Protein AF-A0A3N7CGS4-F1 (afdb_monomer_lite)

Foldseek 3Di:
DPPVVVVVVVVVVVVPPPPPVPPPLPKDKFWWKWKDFPDPQCADPVGHGDDDDADFIKTQGDPDDDVVQVPDFQAEEEGEAIATEDGDDPSVVQQVVFDKFAFAWPLPQHGDRIITMFTKTWTKGKDFAPDDDSHPAQKIWTQGPSNYIYIYGYDRMHIYTPDIGTPDPPDPPPPPDPDDDDDDDDDDDDDDDD

pLDDT: mean 71.42, std 18.54, range [34.06, 95.19]

Structure (mmCIF, N/CA/C/O backbone):
data_AF-A0A3N7CGS4-F1
#
_entry.id   AF-A0A3N7CGS4-F1
#
loop_
_atom_site.group_PDB
_atom_site.id
_atom_site.type_symbol
_atom_site.label_atom_id
_atom_site.label_alt_id
_atom_site.label_comp_id
_atom_site.label_asym_id
_atom_site.label_entity_id
_atom_site.label_seq_id
_atom_site.pdbx_PDB_ins_code
_atom_site.Cartn_x
_atom_site.Cartn_y
_atom_site.Cartn_z
_atom_site.occupancy
_atom_site.B_iso_or_equiv
_atom_site.auth_seq_id
_atom_site.auth_comp_id
_atom_site.auth_asym_id
_atom_site.auth_atom_id
_atom_site.pdbx_PDB_model_num
ATOM 1 N N . MET A 1 1 ? 36.870 -26.963 -46.261 1.00 51.16 1 MET A N 1
ATOM 2 C CA . MET A 1 1 ? 35.398 -27.004 -46.075 1.00 51.16 1 MET A CA 1
ATOM 3 C C . MET A 1 1 ? 34.918 -26.831 -44.622 1.00 51.16 1 MET A C 1
ATOM 5 O O . MET A 1 1 ? 33.740 -27.017 -44.373 1.00 51.16 1 MET A O 1
ATOM 9 N N . LYS A 1 2 ? 35.764 -26.436 -43.651 1.00 48.16 2 LYS A N 1
ATOM 10 C CA . LYS A 1 2 ? 35.332 -26.238 -42.246 1.00 48.16 2 LYS A CA 1
ATOM 11 C C . LYS A 1 2 ? 34.998 -24.783 -41.874 1.00 48.16 2 LYS A C 1
ATOM 13 O O . LYS A 1 2 ? 34.357 -24.562 -40.861 1.00 48.16 2 LYS A O 1
ATOM 18 N N . LYS A 1 3 ? 35.407 -23.799 -42.689 1.00 48.53 3 LYS A N 1
ATOM 19 C CA . LYS A 1 3 ? 35.216 -22.362 -42.403 1.00 48.53 3 LYS A CA 1
ATOM 20 C C . LYS A 1 3 ? 33.851 -21.815 -42.848 1.00 48.53 3 LYS A C 1
ATOM 22 O O . LYS A 1 3 ? 33.358 -20.865 -42.258 1.00 48.53 3 LYS A O 1
ATOM 27 N N . THR A 1 4 ? 33.218 -22.429 -43.848 1.00 52.28 4 THR A N 1
ATOM 28 C CA . THR A 1 4 ? 31.922 -21.984 -44.390 1.00 52.28 4 THR A CA 1
ATOM 29 C C . THR A 1 4 ? 30.731 -22.374 -43.509 1.00 52.28 4 THR A C 1
ATOM 31 O O . THR A 1 4 ? 29.736 -21.661 -43.483 1.00 52.28 4 THR A O 1
ATOM 34 N N . ILE A 1 5 ? 30.844 -23.459 -42.733 1.00 55.44 5 ILE A N 1
ATOM 35 C CA . ILE A 1 5 ? 29.774 -23.943 -41.839 1.00 55.44 5 ILE A CA 1
ATOM 36 C C . ILE A 1 5 ? 29.613 -23.022 -40.617 1.00 55.44 5 ILE A C 1
ATOM 38 O O . ILE A 1 5 ? 28.502 -22.800 -40.139 1.00 55.44 5 ILE A O 1
ATOM 42 N N . THR A 1 6 ? 30.704 -22.417 -40.141 1.00 53.84 6 THR A N 1
ATOM 43 C CA . THR A 1 6 ? 30.690 -21.545 -38.957 1.00 53.84 6 THR A CA 1
ATOM 44 C C . THR A 1 6 ? 29.958 -20.224 -39.210 1.00 53.84 6 THR A C 1
ATOM 46 O O . THR A 1 6 ? 29.274 -19.728 -38.322 1.00 53.84 6 THR A O 1
ATOM 49 N N . ILE A 1 7 ? 30.042 -19.681 -40.429 1.00 55.81 7 ILE A N 1
ATOM 50 C CA . ILE A 1 7 ? 29.413 -18.397 -40.782 1.00 55.81 7 ILE A CA 1
ATOM 51 C C . ILE A 1 7 ? 27.889 -18.545 -40.910 1.00 55.81 7 ILE A C 1
ATOM 53 O O . ILE A 1 7 ? 27.149 -17.669 -40.475 1.00 55.81 7 ILE A O 1
ATOM 57 N N . ILE A 1 8 ? 27.407 -19.682 -41.423 1.00 55.12 8 ILE A N 1
ATOM 58 C CA . ILE A 1 8 ? 25.966 -19.948 -41.553 1.00 55.12 8 ILE A CA 1
ATOM 59 C C . ILE A 1 8 ? 25.331 -20.194 -40.174 1.00 55.12 8 ILE A C 1
ATOM 61 O O . ILE A 1 8 ? 24.247 -19.687 -39.907 1.00 55.12 8 ILE A O 1
ATOM 65 N N . SER A 1 9 ? 26.028 -20.874 -39.255 1.00 55.69 9 SER A N 1
ATOM 66 C CA . SER A 1 9 ? 25.556 -21.061 -37.871 1.00 55.69 9 SER A CA 1
ATOM 67 C C . SER A 1 9 ? 25.406 -19.732 -37.109 1.00 55.69 9 SER A C 1
ATOM 69 O O . SER A 1 9 ? 24.436 -19.541 -36.373 1.00 55.69 9 SER A O 1
ATOM 71 N N . LEU A 1 10 ? 26.315 -18.776 -37.341 1.00 52.12 10 LEU A N 1
ATOM 72 C CA . LEU A 1 10 ? 26.271 -17.451 -36.711 1.00 52.12 10 LEU A CA 1
ATOM 73 C C . LEU A 1 10 ? 25.173 -16.542 -37.297 1.00 52.12 10 LEU A C 1
ATOM 75 O O . LEU A 1 10 ? 24.584 -15.744 -36.574 1.00 52.12 10 LEU A O 1
ATOM 79 N N . LEU A 1 11 ? 24.875 -16.671 -38.596 1.00 51.94 11 LEU A N 1
ATOM 80 C CA . LEU A 1 11 ? 23.803 -15.908 -39.246 1.00 51.94 11 LEU A CA 1
ATOM 81 C C . LEU A 1 11 ? 22.405 -16.444 -38.923 1.00 51.94 11 LEU A C 1
ATOM 83 O O . LEU A 1 11 ? 21.467 -15.663 -38.820 1.00 51.94 11 LEU A O 1
ATOM 87 N N . VAL A 1 12 ? 22.241 -17.756 -38.732 1.00 54.56 12 VAL A N 1
ATOM 88 C CA . VAL A 1 12 ? 20.939 -18.313 -38.330 1.00 54.56 12 VAL A CA 1
ATOM 89 C C . VAL A 1 12 ? 20.632 -17.966 -36.870 1.00 54.56 12 VAL A C 1
ATOM 91 O O . VAL A 1 12 ? 19.480 -17.718 -36.539 1.00 54.56 12 VAL A O 1
ATOM 94 N N . SER A 1 13 ? 21.639 -17.848 -36.001 1.00 51.44 13 SER A N 1
ATOM 95 C CA . SER A 1 13 ? 21.422 -17.456 -34.600 1.00 51.44 13 SER A CA 1
ATOM 96 C C . SER A 1 13 ? 21.095 -15.967 -34.415 1.00 51.44 13 SER A C 1
ATOM 98 O O . SER A 1 13 ? 20.386 -15.633 -33.473 1.00 51.44 13 SER A O 1
ATOM 100 N N . SER A 1 14 ? 21.498 -15.066 -35.318 1.00 50.09 14 SER A N 1
ATOM 101 C CA . SER A 1 14 ? 21.161 -13.635 -35.205 1.00 50.09 14 SER A CA 1
ATOM 102 C C . SER A 1 14 ? 19.760 -13.268 -35.710 1.00 50.09 14 SER A C 1
ATOM 104 O O . SER A 1 14 ? 19.212 -12.258 -35.273 1.00 50.09 14 SER A O 1
ATOM 106 N N . VAL A 1 15 ? 19.135 -14.091 -36.562 1.00 51.53 15 VAL A N 1
ATOM 107 C CA . VAL A 1 15 ? 17.762 -13.846 -37.054 1.00 51.53 15 VAL A CA 1
ATOM 108 C C . VAL A 1 15 ? 16.695 -14.207 -36.003 1.00 51.53 15 VAL A C 1
ATOM 110 O O . VAL A 1 15 ? 15.592 -13.670 -36.044 1.00 51.53 15 VAL A O 1
ATOM 113 N N . PHE A 1 16 ? 17.022 -15.039 -35.006 1.00 47.97 16 PHE A N 1
ATOM 114 C CA . PHE A 1 16 ? 16.079 -15.475 -33.961 1.00 47.97 16 PHE A CA 1
ATOM 115 C C . PHE A 1 16 ? 16.209 -14.750 -32.604 1.00 47.97 16 PHE A C 1
ATOM 117 O O . PHE A 1 16 ? 15.450 -15.065 -31.692 1.00 47.97 16 PHE A O 1
ATOM 124 N N . ILE A 1 17 ? 17.120 -13.779 -32.435 1.00 49.69 17 ILE A N 1
ATOM 125 C CA . ILE A 1 17 ? 17.411 -13.163 -31.113 1.00 49.69 17 ILE A CA 1
ATOM 126 C C . ILE A 1 17 ? 16.959 -11.692 -31.021 1.00 49.69 17 ILE A C 1
ATOM 128 O O . ILE A 1 17 ? 17.379 -10.931 -30.157 1.00 49.69 17 ILE A O 1
ATOM 132 N N . SER A 1 18 ? 16.053 -11.235 -31.879 1.00 47.72 18 SER A N 1
ATOM 133 C CA . SER A 1 18 ? 15.511 -9.874 -31.747 1.00 47.72 18 SER A CA 1
ATOM 134 C C . SER A 1 18 ? 13.998 -9.837 -31.833 1.00 47.72 18 SER A C 1
ATOM 136 O O . SER A 1 18 ? 13.416 -9.025 -32.543 1.00 47.72 18 SER A O 1
ATOM 138 N N . THR A 1 19 ? 13.341 -10.648 -31.003 1.00 50.56 19 THR A N 1
ATOM 139 C CA . THR A 1 19 ? 12.096 -10.180 -30.394 1.00 50.56 19 THR A CA 1
ATOM 140 C C . THR A 1 19 ? 12.489 -9.137 -29.355 1.00 50.56 19 THR A C 1
ATOM 142 O O . THR A 1 19 ? 12.660 -9.450 -28.177 1.00 50.56 19 THR A O 1
ATOM 145 N N . ALA A 1 20 ? 12.695 -7.895 -29.801 1.00 44.62 20 ALA A N 1
ATOM 146 C CA . ALA A 1 20 ? 12.560 -6.758 -28.908 1.00 44.62 20 ALA A CA 1
ATOM 147 C C . ALA A 1 20 ? 11.204 -6.949 -28.229 1.00 44.62 20 AL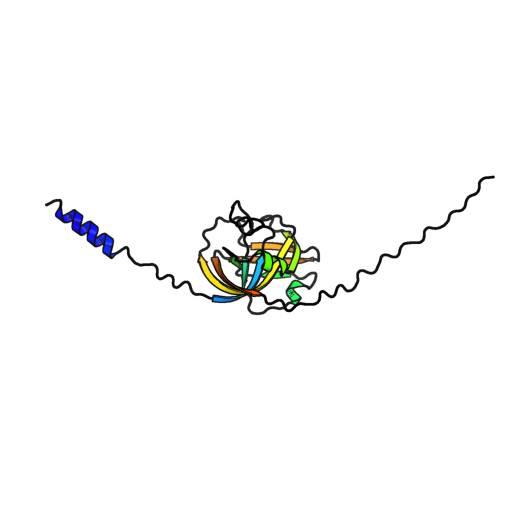A A C 1
ATOM 149 O O . ALA A 1 20 ? 10.172 -6.946 -28.901 1.00 44.62 20 ALA A O 1
ATOM 150 N N . GLN A 1 21 ? 11.230 -7.264 -26.936 1.00 41.69 21 GLN A N 1
ATOM 151 C CA . GLN A 1 21 ? 10.036 -7.410 -26.131 1.00 41.69 21 GLN A CA 1
ATOM 152 C C . GLN A 1 21 ? 9.324 -6.070 -26.257 1.00 41.69 21 GLN A C 1
ATOM 154 O O . GLN A 1 21 ? 9.798 -5.055 -25.750 1.00 41.69 21 GLN A O 1
ATOM 159 N N . SER A 1 22 ? 8.270 -6.030 -27.073 1.00 40.12 22 SER A N 1
ATOM 160 C CA . SER A 1 22 ? 7.441 -4.851 -27.212 1.00 40.12 22 SER A CA 1
ATOM 161 C C . SER A 1 22 ? 6.797 -4.673 -25.852 1.00 40.12 22 SER A C 1
ATOM 163 O O . SER A 1 22 ? 5.803 -5.328 -25.542 1.00 40.12 22 SER A O 1
ATOM 165 N N . ASP A 1 23 ? 7.436 -3.861 -25.016 1.00 41.41 23 ASP A N 1
ATOM 166 C CA . ASP A 1 23 ? 6.977 -3.472 -23.695 1.00 41.41 23 ASP A CA 1
ATOM 167 C C . ASP A 1 23 ? 5.732 -2.596 -23.869 1.00 41.41 23 ASP A C 1
ATOM 169 O O . ASP A 1 23 ? 5.710 -1.394 -23.605 1.00 41.41 23 ASP A O 1
ATOM 173 N N . THR A 1 24 ? 4.634 -3.209 -24.306 1.00 46.66 24 THR A N 1
ATOM 174 C CA . THR A 1 24 ? 3.286 -2.707 -24.081 1.00 46.66 24 THR A CA 1
ATOM 175 C C . THR A 1 24 ? 2.971 -2.920 -22.610 1.00 46.66 24 THR A C 1
ATOM 177 O O . THR A 1 24 ? 2.104 -3.712 -22.244 1.00 46.66 24 THR A O 1
ATOM 180 N N . ILE A 1 25 ? 3.714 -2.242 -21.734 1.00 65.56 25 ILE A N 1
ATOM 181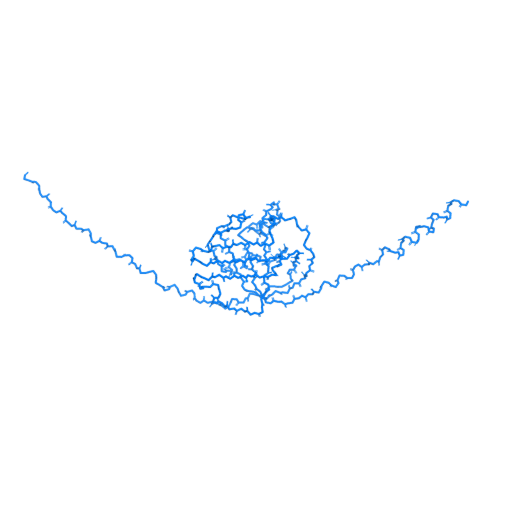 C CA . ILE A 1 25 ? 3.374 -2.210 -20.323 1.00 65.56 25 ILE A CA 1
ATOM 182 C C . ILE A 1 25 ? 2.135 -1.328 -20.222 1.00 65.56 25 ILE A C 1
ATOM 184 O O . ILE A 1 25 ? 2.227 -0.097 -20.239 1.00 65.56 25 ILE A O 1
ATOM 188 N N . VAL A 1 26 ? 0.972 -1.981 -20.212 1.00 72.50 26 VAL A N 1
ATOM 189 C CA . VAL A 1 26 ? -0.340 -1.341 -20.145 1.00 72.50 26 VAL A CA 1
ATOM 190 C C . VAL A 1 26 ? -0.369 -0.429 -18.927 1.00 72.50 26 VAL A C 1
ATOM 192 O O . VAL A 1 26 ? -0.198 -0.881 -17.792 1.00 72.50 26 VAL A O 1
ATOM 195 N N . VAL A 1 27 ? -0.580 0.862 -19.179 1.00 82.81 27 VAL A N 1
ATOM 196 C CA . VAL A 1 27 ? -0.810 1.840 -18.121 1.00 82.81 27 VAL A CA 1
ATOM 197 C C . VAL A 1 27 ? -2.260 1.709 -17.681 1.00 82.81 27 VAL A C 1
ATOM 199 O O . VAL A 1 27 ? -3.173 1.875 -18.486 1.00 82.81 27 VAL A O 1
ATOM 202 N N . LYS A 1 28 ? -2.468 1.391 -16.408 1.00 88.44 28 LYS A N 1
ATOM 203 C CA . LYS A 1 28 ? -3.785 1.354 -15.774 1.00 88.44 28 LYS A CA 1
ATOM 204 C C . LYS A 1 28 ? -3.949 2.592 -14.917 1.00 88.44 28 LYS A C 1
ATOM 206 O O . LYS A 1 28 ? -3.001 2.988 -14.251 1.00 88.44 28 LYS A O 1
ATOM 211 N N . GLU A 1 29 ? -5.141 3.167 -14.900 1.00 93.69 29 GLU A N 1
ATOM 212 C CA . GLU A 1 29 ? -5.534 4.171 -13.916 1.00 93.69 29 GLU A CA 1
ATOM 213 C C . GLU A 1 29 ? -6.598 3.560 -13.013 1.00 93.69 29 GLU A C 1
ATOM 215 O O . GLU A 1 29 ? -7.611 3.055 -13.497 1.00 93.69 29 GLU A O 1
ATOM 220 N N . GLN A 1 30 ? -6.349 3.537 -11.705 1.00 93.50 30 GLN A N 1
ATOM 221 C CA . GLN A 1 30 ? -7.255 2.884 -10.773 1.00 93.50 30 GLN A CA 1
ATOM 222 C C . GLN A 1 30 ? -7.322 3.593 -9.427 1.00 93.50 30 GLN A C 1
ATOM 224 O O . GLN A 1 30 ? -6.334 4.114 -8.911 1.00 93.50 30 GLN A O 1
ATOM 229 N N . LYS A 1 31 ? -8.524 3.572 -8.856 1.00 92.81 31 LYS A N 1
ATOM 230 C CA . LYS A 1 31 ? -8.806 3.963 -7.480 1.00 92.81 31 LYS A CA 1
ATOM 231 C C . LYS A 1 31 ? -8.328 2.879 -6.515 1.00 92.81 31 LYS A C 1
ATOM 233 O O . LYS A 1 31 ? -8.500 1.688 -6.768 1.00 92.81 31 LYS A O 1
ATOM 238 N N . GLY A 1 32 ? -7.728 3.285 -5.408 1.00 92.69 32 GLY A N 1
ATOM 239 C CA . GLY A 1 32 ? -7.345 2.359 -4.353 1.00 92.69 32 GLY A CA 1
ATOM 240 C C . GLY A 1 32 ? -6.760 3.034 -3.124 1.00 92.69 32 GLY A C 1
ATOM 241 O O . GLY A 1 32 ? -6.630 4.258 -3.053 1.00 92.69 32 GLY A O 1
ATOM 242 N N . PHE A 1 33 ? -6.364 2.213 -2.163 1.00 91.94 33 PHE A N 1
ATOM 243 C CA . PHE A 1 33 ? -5.604 2.658 -1.007 1.00 91.94 33 PHE A CA 1
ATOM 244 C C . PHE A 1 33 ? -4.122 2.419 -1.244 1.00 91.94 33 PHE A C 1
ATOM 246 O O . PHE A 1 33 ? -3.692 1.308 -1.548 1.00 91.94 33 PHE A O 1
ATOM 253 N N . LEU A 1 34 ? -3.339 3.478 -1.095 1.00 93.06 34 LEU A N 1
ATOM 254 C CA . LEU A 1 34 ? -1.899 3.397 -1.003 1.00 93.06 34 LEU A CA 1
ATOM 255 C C . LEU A 1 34 ? -1.536 3.183 0.462 1.00 93.06 34 LEU A C 1
ATOM 257 O O . LEU A 1 34 ? -1.691 4.073 1.298 1.00 93.06 34 LEU A O 1
ATOM 261 N N . PHE A 1 35 ? -1.081 1.979 0.755 1.00 90.81 35 PHE A N 1
ATOM 262 C CA . PHE A 1 35 ? -0.477 1.630 2.018 1.00 90.81 35 PHE A CA 1
ATOM 263 C C . PHE A 1 35 ? 1.005 2.008 1.966 1.00 90.81 35 PHE A C 1
ATOM 265 O O . PHE A 1 35 ? 1.760 1.503 1.132 1.00 90.81 35 PHE A O 1
ATOM 272 N N . LEU A 1 36 ? 1.413 2.908 2.853 1.00 88.81 36 LEU A N 1
ATOM 273 C CA . LEU A 1 36 ? 2.787 3.356 3.006 1.00 88.81 36 LEU A CA 1
ATOM 274 C C . LEU A 1 36 ? 3.354 2.770 4.302 1.00 88.81 36 LEU A C 1
ATOM 276 O O . LEU A 1 36 ? 2.848 3.034 5.397 1.00 88.81 36 LEU A O 1
ATOM 280 N N . SER A 1 37 ? 4.425 1.988 4.196 1.00 81.62 37 SER A N 1
ATOM 281 C CA . SER A 1 37 ? 5.095 1.434 5.372 1.00 81.62 37 SER A CA 1
ATOM 282 C C . SER A 1 37 ? 5.715 2.547 6.232 1.00 81.62 37 SER A C 1
ATOM 284 O O . SER A 1 37 ? 6.039 3.643 5.752 1.00 81.62 37 SER A O 1
ATOM 286 N N . THR A 1 38 ? 5.904 2.306 7.532 1.00 77.88 38 THR A N 1
ATOM 287 C CA . THR A 1 38 ? 6.558 3.311 8.391 1.00 77.88 38 THR A CA 1
ATOM 288 C C . THR A 1 38 ? 7.969 3.607 7.893 1.00 77.88 38 THR A C 1
ATOM 290 O O . THR A 1 38 ? 8.331 4.777 7.717 1.00 77.88 38 THR A O 1
ATOM 293 N N . TYR A 1 39 ? 8.705 2.559 7.547 1.00 71.38 39 TYR A N 1
ATOM 294 C CA . TYR A 1 39 ? 10.013 2.637 6.921 1.00 71.38 39 TYR A CA 1
ATOM 295 C C . TYR A 1 39 ? 9.980 1.798 5.650 1.00 71.38 39 TYR A C 1
ATOM 297 O O . TYR A 1 39 ? 9.733 0.597 5.707 1.00 71.38 39 TYR A O 1
ATOM 305 N N . ASN A 1 40 ? 10.238 2.425 4.507 1.00 65.56 40 ASN A N 1
ATOM 306 C CA . ASN A 1 40 ? 10.478 1.690 3.278 1.00 65.56 40 ASN A CA 1
ATOM 307 C C . ASN A 1 40 ? 11.986 1.681 3.081 1.00 65.56 40 ASN A C 1
ATOM 309 O O . ASN A 1 40 ? 12.483 2.589 2.445 1.00 65.56 40 ASN A O 1
ATOM 313 N N . TYR A 1 41 ? 12.698 0.698 3.638 1.00 58.22 41 TYR A N 1
ATOM 314 C CA . TYR A 1 41 ? 14.165 0.612 3.584 1.00 58.22 41 TYR A CA 1
ATOM 315 C C . TYR A 1 41 ? 14.721 0.353 2.176 1.00 58.22 41 TYR A C 1
ATOM 317 O O . TYR A 1 41 ? 15.905 0.107 2.031 1.00 58.22 41 TYR A O 1
ATOM 325 N N . LEU A 1 42 ? 13.904 0.386 1.122 1.00 59.00 42 LEU A N 1
ATOM 326 C CA . LEU A 1 42 ? 14.416 0.656 -0.220 1.00 59.00 42 LEU A CA 1
ATOM 327 C C . LEU A 1 42 ? 14.918 2.105 -0.338 1.00 59.00 42 LEU A C 1
ATOM 329 O O . LEU A 1 42 ? 15.860 2.376 -1.071 1.00 59.00 42 LEU A O 1
ATOM 333 N N . TYR A 1 43 ? 14.312 3.008 0.426 1.00 55.66 43 TYR A N 1
ATOM 334 C CA . TYR A 1 43 ? 14.533 4.444 0.463 1.00 55.66 43 TYR A CA 1
ATOM 335 C C . TYR A 1 43 ? 14.919 4.879 1.886 1.00 55.66 43 TYR A C 1
ATOM 337 O O . TYR A 1 43 ? 14.331 4.451 2.879 1.00 55.66 43 TYR A O 1
ATOM 345 N N . ASP A 1 44 ? 15.892 5.762 2.030 1.00 54.84 44 ASP A N 1
ATOM 346 C CA . ASP A 1 44 ? 16.189 6.384 3.311 1.00 54.84 44 ASP A CA 1
ATOM 347 C C . ASP A 1 44 ? 15.063 7.365 3.713 1.00 54.84 44 ASP A C 1
ATOM 349 O O . ASP A 1 44 ? 14.080 7.594 2.997 1.00 54.84 44 ASP A O 1
ATOM 353 N N . TYR A 1 45 ? 15.195 7.985 4.886 1.00 53.00 45 TYR A N 1
ATOM 354 C CA . TYR A 1 45 ? 14.242 8.987 5.381 1.00 53.00 45 TYR A CA 1
ATOM 355 C C . TYR A 1 45 ? 14.144 10.249 4.496 1.00 53.00 45 TYR A C 1
ATOM 357 O O . TYR A 1 45 ? 13.231 11.055 4.695 1.00 53.00 45 TYR A O 1
ATOM 365 N N . ARG A 1 46 ? 15.062 10.427 3.536 1.00 57.31 46 ARG A N 1
ATOM 366 C CA . ARG A 1 46 ? 15.113 11.514 2.549 1.00 57.31 46 ARG A CA 1
ATOM 367 C C . ARG A 1 46 ? 14.620 11.085 1.160 1.00 57.31 46 ARG A C 1
ATOM 369 O O . ARG A 1 46 ? 14.355 11.957 0.338 1.00 57.31 46 ARG A O 1
ATOM 376 N N . GLY A 1 47 ? 14.416 9.789 0.913 1.00 56.84 47 GLY A N 1
ATOM 377 C CA . GLY A 1 47 ? 14.010 9.242 -0.383 1.00 56.84 47 GLY A CA 1
ATOM 378 C C . GLY A 1 47 ? 15.163 8.780 -1.286 1.00 56.84 47 GLY A C 1
ATOM 379 O O . GLY A 1 47 ? 14.921 8.539 -2.466 1.00 56.84 47 GLY A O 1
ATOM 380 N N . GLU A 1 48 ? 16.386 8.658 -0.766 1.00 58.88 48 GLU A N 1
ATOM 381 C CA . GLU A 1 48 ? 17.586 8.185 -1.479 1.00 58.88 48 GLU A CA 1
ATOM 382 C C . GLU A 1 48 ? 17.827 6.685 -1.200 1.00 58.88 48 GLU A C 1
ATOM 384 O O . GLU A 1 48 ? 17.420 6.176 -0.164 1.00 58.88 48 GLU A O 1
ATOM 389 N N . GLU A 1 49 ? 18.415 5.911 -2.116 1.00 49.09 49 GLU A N 1
ATOM 390 C CA . GLU A 1 49 ? 18.397 4.437 -2.011 1.00 49.09 49 GLU A CA 1
ATOM 391 C C . GLU A 1 49 ? 19.456 3.877 -1.032 1.00 49.09 49 GLU A C 1
ATOM 393 O O . GLU A 1 49 ? 20.650 4.113 -1.213 1.00 49.09 49 GLU A O 1
ATOM 398 N N . MET A 1 50 ? 19.055 3.046 -0.056 1.00 49.66 50 MET A N 1
ATOM 399 C CA . MET A 1 50 ? 19.932 1.984 0.475 1.00 49.66 50 MET A CA 1
ATOM 400 C C . MET A 1 50 ? 19.146 0.856 1.159 1.00 49.66 50 MET A C 1
ATOM 402 O O . MET A 1 50 ? 18.516 1.067 2.192 1.00 49.66 50 MET A O 1
ATOM 406 N N . ARG A 1 51 ? 19.236 -0.355 0.585 1.00 51.81 51 ARG A N 1
ATOM 407 C CA . ARG A 1 51 ? 18.488 -1.560 0.984 1.00 51.81 51 ARG A CA 1
ATOM 408 C C . ARG A 1 51 ? 19.131 -2.339 2.127 1.00 51.81 51 ARG A C 1
ATOM 410 O O . ARG A 1 51 ? 20.236 -2.846 1.969 1.00 51.81 51 ARG A O 1
ATOM 417 N N . LEU A 1 52 ? 18.332 -2.645 3.149 1.00 47.00 52 LEU A N 1
ATOM 418 C CA . LEU A 1 52 ? 18.185 -4.027 3.626 1.00 47.00 52 LEU A CA 1
ATOM 419 C C . LEU A 1 52 ? 16.801 -4.223 4.274 1.00 47.00 52 LEU A C 1
ATOM 421 O O . LEU A 1 52 ? 16.520 -3.707 5.347 1.00 47.00 52 LEU A O 1
ATOM 425 N N . LEU A 1 53 ? 15.953 -4.953 3.535 1.00 53.94 53 LEU A N 1
ATOM 426 C CA . LEU A 1 53 ? 14.728 -5.668 3.937 1.00 53.94 53 LEU A CA 1
ATOM 427 C C . LEU A 1 53 ? 13.730 -4.900 4.821 1.00 53.94 53 LEU A C 1
ATOM 429 O O . LEU A 1 53 ? 13.418 -5.293 5.939 1.00 53.94 53 LEU A O 1
ATOM 433 N N . GLY A 1 54 ? 13.175 -3.826 4.264 1.00 51.94 54 GLY A N 1
ATOM 434 C CA . GLY A 1 54 ? 11.975 -3.176 4.785 1.00 51.94 54 GLY A CA 1
ATOM 435 C C . GLY A 1 54 ? 10.689 -3.733 4.194 1.00 51.94 54 GLY A C 1
ATOM 436 O O . GLY A 1 54 ? 10.691 -4.251 3.079 1.00 51.94 54 GLY A O 1
ATOM 437 N N . PHE A 1 55 ? 9.575 -3.545 4.900 1.00 69.50 55 PHE A N 1
ATOM 438 C CA . PHE A 1 55 ? 8.253 -3.780 4.338 1.00 69.50 55 PHE A CA 1
ATOM 439 C C . PHE A 1 55 ? 7.948 -2.800 3.213 1.00 69.50 55 PHE A C 1
ATOM 441 O O . PHE A 1 55 ? 8.159 -1.585 3.328 1.00 69.50 55 PHE A O 1
ATOM 448 N N . HIS A 1 56 ? 7.452 -3.354 2.117 1.00 80.75 56 HIS A N 1
ATOM 449 C CA . HIS A 1 56 ? 7.152 -2.601 0.917 1.00 80.75 56 HIS A CA 1
ATOM 450 C C . HIS A 1 56 ? 5.919 -1.713 1.094 1.00 80.75 56 HIS A C 1
ATOM 452 O O . HIS A 1 56 ? 5.042 -1.974 1.916 1.00 80.75 56 HIS A O 1
ATOM 458 N N . ASP A 1 57 ? 5.848 -0.668 0.276 1.00 88.88 57 ASP A N 1
ATOM 459 C CA . ASP A 1 57 ? 4.591 0.033 0.054 1.00 88.88 57 ASP A CA 1
ATOM 460 C C . ASP A 1 57 ? 3.688 -0.859 -0.816 1.00 88.88 57 ASP A C 1
ATOM 462 O O . ASP A 1 57 ? 4.170 -1.599 -1.678 1.00 88.88 57 ASP A O 1
ATOM 466 N N . PHE A 1 58 ? 2.377 -0.791 -0.605 1.00 92.19 58 PHE A N 1
ATOM 467 C CA . PHE A 1 58 ? 1.398 -1.589 -1.345 1.00 92.19 58 PHE A CA 1
ATOM 468 C C . PHE A 1 58 ? 0.258 -0.716 -1.853 1.00 92.19 58 PHE A C 1
ATOM 470 O O . PHE A 1 58 ? -0.168 0.233 -1.200 1.00 92.19 58 PHE A O 1
ATOM 477 N N . PHE A 1 59 ? -0.267 -1.053 -3.023 1.00 94.69 59 PHE A N 1
ATOM 478 C CA . PHE A 1 59 ? -1.474 -0.455 -3.568 1.00 94.69 59 PHE A CA 1
ATOM 479 C C . PHE A 1 59 ? -2.595 -1.489 -3.589 1.00 94.69 59 PHE A C 1
ATOM 481 O O . PHE A 1 59 ? -2.467 -2.530 -4.231 1.00 94.69 59 PHE A O 1
ATOM 488 N N . PHE A 1 60 ? -3.697 -1.186 -2.911 1.00 94.12 60 PHE A N 1
ATOM 489 C CA . PHE A 1 60 ? -4.881 -2.035 -2.841 1.00 94.12 60 PHE A CA 1
ATOM 490 C C . PHE A 1 60 ? -5.999 -1.431 -3.693 1.00 94.12 60 PHE A C 1
ATOM 492 O O . PHE A 1 60 ? -6.617 -0.445 -3.273 1.00 94.12 60 PHE A O 1
ATOM 499 N N . PRO A 1 61 ? -6.257 -1.973 -4.895 1.00 93.69 61 PRO A N 1
ATOM 500 C CA . PRO A 1 61 ? -7.307 -1.467 -5.764 1.00 93.69 61 PRO A CA 1
ATOM 501 C C . PRO A 1 61 ? -8.695 -1.680 -5.151 1.00 93.69 61 PRO A C 1
ATOM 503 O O . PR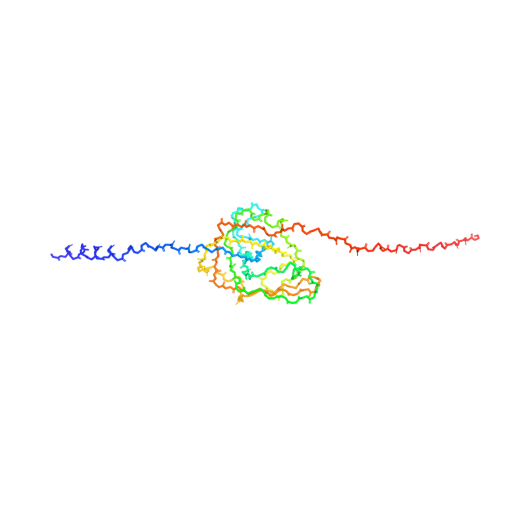O A 1 61 ? -9.016 -2.781 -4.706 1.00 93.69 61 PRO A O 1
ATOM 506 N N . VAL A 1 62 ? -9.547 -0.655 -5.205 1.00 90.25 62 VAL A N 1
ATOM 507 C CA . VAL A 1 62 ? -10.961 -0.744 -4.799 1.00 90.25 62 VAL A CA 1
ATOM 508 C C . VAL A 1 62 ? -11.868 -0.116 -5.857 1.00 90.25 62 VAL A C 1
ATOM 510 O O . VAL A 1 62 ? -11.443 0.771 -6.600 1.00 90.25 62 VAL A O 1
ATOM 513 N N . SER A 1 63 ? -13.111 -0.594 -5.968 1.00 83.31 63 SER A N 1
ATOM 514 C CA . SER A 1 63 ? -14.106 0.007 -6.869 1.00 83.31 63 SER A CA 1
ATOM 515 C C . SER A 1 63 ? -14.613 1.337 -6.320 1.00 83.31 63 SER A C 1
ATOM 517 O O . SER A 1 63 ? -14.658 2.331 -7.046 1.00 83.31 63 SER A O 1
ATOM 519 N N . ASP A 1 64 ? -14.902 1.356 -5.020 1.00 75.44 64 ASP A N 1
ATOM 520 C CA . ASP A 1 64 ? -15.506 2.476 -4.316 1.00 75.44 64 ASP A CA 1
ATOM 521 C C . ASP A 1 64 ? -14.719 2.805 -3.053 1.00 75.44 64 ASP A C 1
ATOM 523 O O . ASP A 1 64 ? -14.155 1.929 -2.395 1.00 75.44 64 ASP A O 1
ATOM 527 N N . PHE A 1 65 ? -14.679 4.096 -2.736 1.00 71.12 65 PHE A N 1
ATOM 528 C CA . PHE A 1 65 ? -14.150 4.590 -1.477 1.00 71.12 65 PHE A CA 1
ATOM 529 C C . PHE A 1 65 ? -15.307 4.895 -0.551 1.00 71.12 65 PHE A C 1
ATOM 531 O O . PHE A 1 65 ? -16.088 5.804 -0.829 1.00 71.12 65 PHE A O 1
ATOM 538 N N . ASP A 1 66 ? -15.350 4.211 0.578 1.00 69.25 66 ASP A N 1
ATOM 539 C CA . ASP A 1 66 ? -16.071 4.712 1.730 1.00 69.25 66 ASP A CA 1
ATOM 540 C C . ASP A 1 66 ? -15.043 5.256 2.724 1.00 69.25 66 ASP A C 1
ATOM 542 O O . ASP A 1 66 ? -14.191 4.530 3.242 1.00 69.25 66 ASP A O 1
ATOM 546 N N . SER A 1 67 ? -15.082 6.569 2.956 1.00 59.75 67 SER A N 1
ATOM 547 C CA . SER A 1 67 ? -14.203 7.220 3.927 1.00 59.75 67 SER A CA 1
ATOM 548 C C . SER A 1 67 ? -14.425 6.704 5.349 1.00 59.75 67 SER A C 1
ATOM 550 O O . SER A 1 67 ? -13.515 6.813 6.168 1.00 59.75 67 SER A O 1
ATOM 552 N N . ASN A 1 68 ? -15.597 6.129 5.635 1.00 66.19 68 ASN A N 1
ATOM 553 C CA . ASN A 1 68 ? -15.949 5.649 6.964 1.00 66.19 68 ASN A CA 1
ATOM 554 C C . ASN A 1 68 ? -15.281 4.312 7.301 1.00 66.19 68 ASN A C 1
ATOM 556 O O . ASN A 1 68 ? -15.001 4.066 8.475 1.00 66.19 68 ASN A O 1
ATOM 560 N N . TRP A 1 69 ? -14.916 3.502 6.291 1.00 66.75 69 TRP A N 1
ATOM 561 C CA . TRP A 1 69 ? -14.164 2.246 6.483 1.00 66.75 69 TRP A CA 1
ATOM 562 C C . TRP A 1 69 ? -12.898 2.461 7.312 1.00 66.75 69 TRP A C 1
ATOM 564 O O . TRP A 1 69 ? -12.448 1.600 8.054 1.00 66.75 69 TRP A O 1
ATOM 574 N N . LEU A 1 70 ? -12.322 3.648 7.189 1.00 62.69 70 LEU A N 1
ATOM 575 C CA . LEU A 1 70 ? -11.065 4.013 7.803 1.00 62.69 70 LEU A CA 1
ATOM 576 C C . LEU A 1 70 ? -11.214 4.649 9.195 1.00 62.69 70 LEU A C 1
ATOM 578 O O . LEU A 1 70 ? -10.204 4.864 9.862 1.00 62.69 70 LEU A O 1
ATOM 582 N N . THR A 1 71 ? -12.429 4.962 9.649 1.00 64.00 71 THR A N 1
ATOM 583 C CA . THR A 1 71 ? -12.652 5.737 10.884 1.00 64.00 71 THR A CA 1
ATOM 584 C C . THR A 1 71 ? -13.579 5.076 11.896 1.00 64.00 71 THR A C 1
ATOM 586 O O . THR A 1 71 ? -13.679 5.559 13.023 1.00 64.00 71 THR A O 1
ATOM 589 N N . GLU A 1 72 ? -14.278 4.007 11.524 1.00 67.31 72 GLU A N 1
ATOM 590 C CA . GLU A 1 72 ? -15.208 3.330 12.424 1.00 67.31 72 GLU A CA 1
ATOM 591 C C . GLU A 1 72 ? -14.477 2.344 13.364 1.00 67.31 72 GLU A C 1
ATOM 593 O O . GLU A 1 72 ? -13.762 1.449 12.902 1.00 67.31 72 GLU A O 1
ATOM 598 N N . PRO A 1 73 ? -14.627 2.490 14.695 1.00 66.44 73 PRO A N 1
ATOM 599 C CA . PRO A 1 73 ? -14.008 1.586 15.660 1.00 66.44 73 PRO A CA 1
ATOM 600 C C . PRO A 1 73 ? -14.636 0.184 15.594 1.00 66.44 73 PRO A C 1
ATOM 602 O O . PRO A 1 73 ? -15.831 0.043 15.341 1.00 66.44 73 PRO A O 1
ATOM 605 N N . ASN A 1 74 ? -13.843 -0.851 15.892 1.00 70.75 74 ASN A N 1
ATOM 606 C CA . ASN A 1 74 ? -14.253 -2.270 15.914 1.00 70.75 74 ASN A CA 1
ATOM 607 C C . ASN A 1 74 ? -14.715 -2.876 14.573 1.00 70.75 74 ASN A C 1
ATOM 609 O O . ASN A 1 74 ? -15.417 -3.889 14.569 1.00 70.75 74 ASN A O 1
ATOM 613 N N . ILE A 1 75 ? -14.318 -2.306 13.435 1.00 75.88 75 ILE A N 1
ATOM 614 C CA . ILE A 1 75 ? -14.551 -2.934 12.131 1.00 75.88 75 ILE A CA 1
ATOM 615 C C . ILE A 1 75 ? -13.447 -3.946 11.796 1.00 75.88 75 ILE A C 1
ATOM 617 O O . ILE A 1 75 ? -12.267 -3.695 12.040 1.00 75.88 75 ILE A O 1
ATOM 621 N N . ALA A 1 76 ? -13.834 -5.059 11.166 1.00 82.19 76 ALA A N 1
ATOM 622 C CA . ALA A 1 76 ? -12.928 -5.935 10.430 1.00 82.19 76 ALA A CA 1
ATOM 623 C C . ALA A 1 76 ? -13.027 -5.651 8.918 1.00 82.19 76 ALA A C 1
ATOM 625 O O . ALA A 1 76 ? -14.073 -5.894 8.315 1.00 82.19 76 ALA A O 1
ATOM 626 N N . ILE A 1 77 ? -11.958 -5.138 8.301 1.00 84.69 77 ILE A N 1
ATOM 627 C CA . ILE A 1 77 ? -11.889 -4.888 6.848 1.00 84.69 77 ILE A CA 1
ATOM 628 C C . ILE A 1 77 ? -10.831 -5.778 6.216 1.00 84.69 77 ILE A C 1
ATOM 630 O O . ILE A 1 77 ? -9.747 -5.956 6.760 1.00 84.69 77 ILE A O 1
ATOM 634 N N . SER A 1 78 ? -11.139 -6.290 5.026 1.00 88.44 78 SER A N 1
ATOM 635 C CA . SER A 1 78 ? -10.211 -7.055 4.200 1.00 88.44 78 SER A CA 1
ATOM 636 C C . SER A 1 78 ? -9.973 -6.339 2.871 1.00 88.44 78 SER A C 1
ATOM 638 O O . SER A 1 78 ? -10.897 -6.153 2.077 1.00 88.44 78 SER A O 1
ATOM 640 N N . PHE A 1 79 ? -8.725 -5.951 2.621 1.00 88.81 79 PHE A N 1
ATOM 641 C CA . PHE A 1 79 ? -8.253 -5.444 1.340 1.00 88.81 79 PHE A CA 1
ATOM 642 C C . PHE A 1 79 ? -7.604 -6.585 0.564 1.00 88.81 79 PHE A C 1
ATOM 644 O O . PHE A 1 79 ? -6.719 -7.268 1.073 1.00 88.81 79 PHE A O 1
ATOM 651 N N . LYS A 1 80 ? -8.029 -6.791 -0.682 1.00 91.81 80 LYS A N 1
ATOM 652 C CA . LYS A 1 80 ? -7.554 -7.898 -1.520 1.00 91.81 80 LYS A CA 1
ATOM 653 C C . LYS A 1 80 ? -6.870 -7.389 -2.776 1.00 91.81 80 LYS A C 1
ATOM 655 O O . LYS A 1 80 ? -7.085 -6.256 -3.199 1.00 91.81 80 LYS A O 1
ATOM 660 N N . LYS A 1 81 ? -6.110 -8.279 -3.420 1.00 93.12 81 LYS A N 1
ATOM 661 C CA . LYS A 1 81 ? -5.409 -8.014 -4.688 1.00 93.12 81 LYS A CA 1
ATOM 662 C C . LYS A 1 81 ? -4.419 -6.848 -4.584 1.00 93.12 81 LYS A C 1
ATOM 664 O O . LYS A 1 81 ? -4.247 -6.097 -5.541 1.00 93.12 81 LYS A O 1
ATOM 669 N N . GLY A 1 82 ? -3.788 -6.699 -3.420 1.00 93.75 82 GLY A N 1
ATOM 670 C CA . GLY A 1 82 ? -2.707 -5.745 -3.226 1.00 93.75 82 GLY A CA 1
ATOM 671 C C . GLY A 1 82 ? -1.567 -5.987 -4.207 1.00 93.75 82 GLY A C 1
ATOM 672 O O . GLY A 1 82 ? -1.219 -7.131 -4.501 1.00 93.75 82 GLY A O 1
ATOM 673 N N . LEU A 1 83 ? -0.988 -4.903 -4.705 1.00 92.94 83 LEU A N 1
ATOM 674 C CA . LEU A 1 83 ? 0.162 -4.915 -5.597 1.00 92.94 83 LEU A CA 1
ATOM 675 C C . LEU A 1 83 ? 1.323 -4.206 -4.904 1.00 92.94 83 LEU A C 1
ATOM 677 O O . LEU A 1 83 ? 1.136 -3.112 -4.365 1.00 92.94 83 LEU A O 1
ATOM 681 N N . ARG A 1 84 ? 2.518 -4.800 -4.924 1.00 91.19 84 ARG A N 1
ATOM 682 C CA . ARG A 1 84 ? 3.712 -4.156 -4.363 1.00 91.19 84 ARG A CA 1
ATOM 683 C C . ARG A 1 84 ? 4.016 -2.882 -5.143 1.00 91.19 84 ARG A C 1
ATOM 685 O O . ARG A 1 84 ? 3.996 -2.890 -6.369 1.00 91.19 84 ARG A O 1
ATOM 692 N N . VAL A 1 85 ? 4.330 -1.789 -4.463 1.00 90.44 85 VAL A N 1
ATOM 693 C CA . VAL A 1 85 ? 4.762 -0.550 -5.113 1.00 90.44 85 VAL A CA 1
ATOM 694 C C . VAL A 1 85 ? 6.277 -0.487 -5.083 1.00 90.44 85 VAL A C 1
ATOM 696 O O . VAL A 1 85 ? 6.890 -0.524 -4.019 1.00 90.44 85 VAL A O 1
ATOM 699 N N . ASP A 1 86 ? 6.887 -0.412 -6.260 1.00 82.75 86 ASP A N 1
ATOM 700 C CA . ASP A 1 86 ? 8.341 -0.481 -6.374 1.00 82.75 86 ASP A CA 1
ATOM 701 C C . ASP A 1 86 ? 9.013 0.824 -5.987 1.00 82.75 86 ASP A C 1
ATOM 703 O O . ASP A 1 86 ? 9.904 0.819 -5.152 1.00 82.75 86 ASP A O 1
ATOM 707 N N . SER A 1 87 ? 8.546 1.940 -6.553 1.00 81.06 87 SER A N 1
ATOM 708 C CA . SER A 1 87 ? 9.074 3.269 -6.265 1.00 81.06 87 SER A CA 1
ATOM 709 C C . SER A 1 87 ? 7.993 4.330 -6.281 1.00 81.06 87 SER A C 1
ATOM 711 O O . SER A 1 87 ? 7.126 4.332 -7.152 1.00 81.06 87 SER A O 1
ATOM 713 N N . ILE A 1 88 ? 8.069 5.262 -5.334 1.00 85.31 88 ILE A N 1
ATOM 714 C CA . ILE A 1 88 ? 7.160 6.399 -5.240 1.00 85.31 88 ILE A CA 1
ATOM 715 C C . ILE A 1 88 ? 7.989 7.678 -5.193 1.00 85.31 88 ILE A C 1
ATOM 717 O O . ILE A 1 88 ? 8.611 7.999 -4.179 1.00 85.31 88 ILE A O 1
ATOM 721 N N . HIS A 1 89 ? 7.947 8.454 -6.274 1.00 80.69 89 HIS A N 1
ATOM 722 C CA . HIS A 1 89 ? 8.445 9.826 -6.245 1.00 80.69 89 HIS A CA 1
ATOM 723 C C . HIS A 1 89 ? 7.614 10.651 -5.249 1.00 80.69 89 HIS A C 1
ATOM 725 O O . HIS A 1 89 ? 6.390 10.536 -5.216 1.00 80.69 89 HIS A O 1
ATOM 731 N N . ASN A 1 90 ? 8.267 11.493 -4.442 1.00 79.12 90 ASN A N 1
ATOM 732 C CA . ASN A 1 90 ? 7.612 12.322 -3.417 1.00 79.12 90 ASN A CA 1
ATOM 733 C C . ASN A 1 90 ? 6.866 11.521 -2.329 1.00 79.12 90 ASN A C 1
ATOM 735 O O . ASN A 1 90 ? 5.812 11.938 -1.842 1.00 79.12 90 ASN A O 1
ATOM 739 N N . ARG A 1 91 ? 7.432 10.386 -1.899 1.00 85.56 91 ARG A N 1
ATOM 740 C CA . ARG A 1 91 ? 6.876 9.545 -0.827 1.00 85.56 91 ARG A CA 1
ATOM 741 C C . ARG A 1 91 ? 6.602 10.309 0.474 1.00 85.56 91 ARG A C 1
ATOM 743 O O . ARG A 1 91 ? 5.560 10.101 1.088 1.00 85.56 91 ARG A O 1
ATOM 750 N N . LEU A 1 92 ? 7.508 11.197 0.895 1.00 84.19 92 LEU A N 1
ATOM 751 C CA . LEU A 1 92 ? 7.376 11.939 2.156 1.00 84.19 92 LEU A CA 1
ATOM 752 C C . LEU A 1 92 ? 6.131 12.856 2.179 1.00 84.19 92 LEU A C 1
ATOM 754 O O . LEU A 1 92 ? 5.337 12.733 3.112 1.00 84.19 92 LEU A O 1
ATOM 758 N N . PRO A 1 93 ? 5.881 13.706 1.162 1.00 87.75 93 PRO A N 1
ATOM 759 C CA . PRO A 1 93 ? 4.614 14.429 1.041 1.00 87.75 93 PRO A CA 1
ATOM 760 C C . PRO A 1 93 ? 3.363 13.544 1.105 1.00 87.75 93 PRO A C 1
ATOM 762 O O . PRO A 1 93 ? 2.404 13.900 1.787 1.00 87.75 93 PRO A O 1
ATOM 765 N N . LEU A 1 94 ? 3.369 12.384 0.439 1.00 89.75 94 LEU A N 1
ATOM 766 C CA . LEU A 1 94 ? 2.237 11.449 0.468 1.00 89.75 94 LEU A CA 1
ATOM 767 C C . LEU A 1 94 ? 2.026 10.863 1.868 1.00 89.75 94 LEU A C 1
ATOM 769 O O . LEU A 1 94 ? 0.900 10.829 2.357 1.00 89.75 94 LEU A O 1
ATOM 773 N N . LYS A 1 95 ? 3.110 10.480 2.548 1.00 87.44 95 LYS A N 1
ATOM 774 C CA . LYS A 1 95 ? 3.079 9.987 3.930 1.00 87.44 95 LYS A CA 1
ATOM 775 C C . LYS A 1 95 ? 2.510 11.030 4.896 1.00 87.44 95 LYS A C 1
ATOM 777 O O . LYS A 1 95 ? 1.703 10.682 5.749 1.00 87.44 95 LYS A O 1
ATOM 782 N N . ASN A 1 96 ? 2.870 12.302 4.723 1.00 86.81 96 ASN A N 1
ATOM 783 C CA . ASN A 1 96 ? 2.349 13.407 5.537 1.00 86.81 96 ASN A CA 1
ATOM 784 C C . ASN A 1 96 ? 0.858 13.689 5.296 1.00 86.81 96 ASN A C 1
ATOM 786 O O . ASN A 1 96 ? 0.199 14.254 6.166 1.00 86.81 96 ASN A O 1
ATOM 790 N N . ALA A 1 97 ? 0.334 13.326 4.125 1.00 87.81 97 ALA A N 1
ATOM 791 C CA . ALA A 1 97 ? -1.088 13.429 3.820 1.00 87.81 97 ALA A CA 1
ATOM 792 C C . ALA A 1 97 ? -1.884 12.195 4.278 1.00 87.81 97 ALA A C 1
ATOM 794 O O . ALA A 1 97 ? -3.099 12.281 4.393 1.00 87.81 97 ALA A O 1
ATOM 795 N N . ALA A 1 98 ? -1.236 11.056 4.520 1.00 89.38 98 ALA A N 1
ATOM 796 C CA . ALA A 1 98 ? -1.899 9.798 4.842 1.00 89.38 98 ALA A CA 1
ATOM 797 C C . ALA A 1 98 ? -2.551 9.795 6.236 1.00 89.38 98 ALA A C 1
ATOM 799 O O . ALA A 1 98 ? -2.124 10.491 7.158 1.00 89.38 98 ALA A O 1
ATOM 800 N N . PHE A 1 99 ? -3.557 8.938 6.405 1.00 86.00 99 PHE A N 1
ATOM 801 C CA . PHE A 1 99 ? -4.104 8.606 7.715 1.00 86.00 99 PHE A CA 1
ATOM 802 C C . PHE A 1 99 ? -3.100 7.739 8.478 1.00 86.00 99 PHE A C 1
ATOM 804 O O . PHE A 1 99 ? -2.658 6.709 7.968 1.00 86.00 99 PHE A O 1
ATOM 811 N N . LEU A 1 100 ? -2.743 8.164 9.691 1.00 85.88 100 LEU A N 1
ATOM 812 C CA . LEU A 1 100 ? -1.860 7.423 10.588 1.00 85.88 100 LEU A CA 1
ATOM 813 C C . LEU A 1 100 ? -2.684 6.514 11.503 1.00 85.88 100 LEU A C 1
ATOM 815 O O . LEU A 1 100 ? -3.442 7.000 12.342 1.00 85.88 100 LEU A O 1
ATOM 819 N N . TYR A 1 101 ? -2.451 5.211 11.399 1.00 79.94 101 TYR A N 1
ATOM 820 C CA . TYR A 1 101 ? -3.000 4.195 12.289 1.00 79.94 101 TYR A CA 1
ATOM 821 C C . TYR A 1 101 ? -1.926 3.724 13.253 1.00 79.94 101 TYR A C 1
ATOM 823 O O . TYR A 1 101 ? -0.832 3.355 12.830 1.00 79.94 101 TYR A O 1
ATOM 831 N N . LYS A 1 102 ? -2.245 3.726 14.548 1.00 83.25 102 LYS A N 1
ATOM 832 C CA . LYS A 1 102 ? -1.408 3.116 15.585 1.00 83.25 102 LYS A CA 1
ATOM 833 C C . LYS A 1 102 ? -1.972 1.745 15.921 1.00 83.25 102 LYS A C 1
ATOM 835 O O . LYS A 1 102 ? -3.162 1.638 16.217 1.00 83.25 102 LYS A O 1
ATOM 840 N N . GLY A 1 103 ? -1.143 0.718 15.868 1.00 78.75 103 GLY A N 1
ATOM 841 C CA . GLY A 1 103 ? -1.583 -0.663 16.017 1.00 78.75 103 GLY A CA 1
ATOM 842 C C . GLY A 1 103 ? -0.422 -1.629 15.925 1.00 78.75 103 GLY A C 1
ATOM 843 O O . GLY A 1 103 ? 0.689 -1.198 15.666 1.00 78.75 103 GLY A O 1
ATOM 844 N N . LYS A 1 104 ? -0.668 -2.921 16.103 1.00 81.75 104 LYS A N 1
ATOM 845 C CA . LYS A 1 104 ? 0.363 -3.956 15.995 1.00 81.75 104 LYS A CA 1
ATOM 846 C C . LYS A 1 104 ? 0.164 -4.761 14.712 1.00 81.75 104 LYS A C 1
ATOM 848 O O . LYS A 1 104 ? -0.965 -5.145 14.407 1.00 81.75 104 LYS A O 1
ATOM 853 N N . ASP A 1 105 ? 1.251 -5.053 14.001 1.00 79.69 105 ASP A N 1
ATOM 854 C CA . ASP A 1 105 ? 1.262 -6.147 13.025 1.00 79.69 105 ASP A CA 1
ATOM 855 C C . ASP A 1 105 ? 1.056 -7.485 13.755 1.00 79.69 105 ASP A C 1
ATOM 857 O O . ASP A 1 105 ? 1.906 -7.914 14.536 1.00 79.69 105 ASP A O 1
ATOM 861 N N . SER A 1 106 ? -0.087 -8.130 13.531 1.00 77.00 106 SER A N 1
ATOM 862 C CA . SER A 1 106 ? -0.422 -9.427 14.131 1.00 77.00 106 SER A CA 1
ATOM 863 C C . SER A 1 106 ? -0.038 -10.616 13.253 1.00 77.00 106 SER A C 1
ATOM 865 O O . SER A 1 106 ? -0.269 -11.758 13.643 1.00 77.00 106 SER A O 1
ATOM 867 N N . SER A 1 107 ? 0.532 -10.367 12.071 1.00 73.56 107 SER A N 1
ATOM 868 C CA . SER A 1 107 ? 1.093 -11.422 11.223 1.00 73.56 107 SER A CA 1
ATOM 869 C C . SER A 1 107 ? 2.521 -11.821 11.615 1.00 73.56 107 SER A C 1
ATOM 871 O O . SER A 1 107 ? 3.026 -12.805 11.075 1.00 73.56 107 SER A O 1
ATOM 873 N N . ASP A 1 108 ? 3.130 -11.089 12.562 1.00 71.12 108 ASP A N 1
ATOM 874 C CA . ASP A 1 108 ? 4.510 -11.242 13.050 1.00 71.12 108 ASP A CA 1
ATOM 875 C C . ASP A 1 108 ? 5.562 -11.213 11.922 1.00 71.12 108 ASP A C 1
ATOM 877 O O . ASP A 1 108 ? 6.629 -11.816 12.026 1.00 71.12 108 ASP A O 1
ATOM 881 N N . CYS A 1 109 ? 5.263 -10.520 10.820 1.00 70.12 109 CYS A N 1
ATOM 882 C CA . CYS A 1 109 ? 6.156 -10.442 9.665 1.00 70.12 109 CYS A CA 1
ATOM 883 C C . CYS A 1 109 ? 6.955 -9.132 9.612 1.00 70.12 109 CYS A C 1
ATOM 885 O O . CYS A 1 109 ? 8.010 -9.089 8.980 1.00 70.12 109 CYS A O 1
ATOM 887 N N . TYR A 1 110 ? 6.466 -8.067 10.251 1.00 68.31 110 TYR A N 1
ATOM 888 C CA . TYR A 1 110 ? 6.960 -6.707 10.041 1.00 68.31 110 TYR A CA 1
ATOM 889 C C . TYR A 1 110 ? 7.092 -5.860 11.317 1.00 68.31 110 TYR A C 1
ATOM 891 O O . TYR A 1 110 ? 7.750 -4.823 11.275 1.00 68.31 110 TYR A O 1
ATOM 899 N N . GLU A 1 111 ? 6.490 -6.288 12.435 1.00 71.44 111 GLU A N 1
ATOM 900 C CA . GLU A 1 111 ? 6.659 -5.712 13.788 1.00 71.44 111 GLU A CA 1
ATOM 901 C C . GLU A 1 111 ? 6.412 -4.191 13.909 1.00 71.44 111 GLU A C 1
ATOM 903 O O . GLU A 1 111 ? 6.931 -3.527 14.807 1.00 71.44 111 GLU A O 1
ATOM 908 N N . TYR A 1 112 ? 5.607 -3.594 13.027 1.00 73.19 112 TYR A N 1
ATOM 909 C CA . TYR A 1 112 ? 5.338 -2.157 13.103 1.00 73.19 112 TYR A CA 1
ATOM 910 C C . TYR A 1 112 ? 4.245 -1.804 14.106 1.00 73.19 112 TYR A C 1
ATOM 912 O O . TYR A 1 112 ? 3.243 -2.506 14.247 1.00 73.19 112 TYR A O 1
ATOM 920 N N . GLU A 1 113 ? 4.426 -0.634 14.722 1.00 76.00 113 GLU A N 1
ATOM 921 C CA . GLU A 1 113 ? 3.448 -0.013 15.621 1.00 76.00 113 GLU A CA 1
ATOM 922 C C . GLU A 1 113 ? 2.579 1.062 14.935 1.00 76.00 113 GLU A C 1
ATOM 924 O O . GLU A 1 113 ? 1.664 1.646 15.529 1.00 76.00 113 GLU A O 1
ATOM 929 N N . GLN A 1 114 ? 2.935 1.415 13.697 1.00 82.38 114 GLN A N 1
ATOM 930 C CA . GLN A 1 114 ? 2.380 2.545 12.962 1.00 82.38 114 GLN A CA 1
ATOM 931 C C . GLN A 1 114 ? 2.263 2.221 11.477 1.00 82.38 114 GLN A C 1
ATOM 933 O O . GLN A 1 114 ? 3.148 1.591 10.891 1.00 82.38 114 GLN A O 1
ATOM 938 N N . PHE A 1 115 ? 1.184 2.697 10.863 1.00 82.56 115 PHE A N 1
ATOM 939 C CA . PHE A 1 115 ? 0.847 2.421 9.472 1.00 82.56 115 PHE A CA 1
ATOM 940 C C . PHE A 1 115 ? 0.208 3.647 8.829 1.00 82.56 115 PHE A C 1
ATOM 942 O O . PHE A 1 115 ? -0.534 4.379 9.485 1.00 82.56 115 PHE A O 1
ATOM 949 N N . TYR A 1 116 ? 0.487 3.874 7.547 1.00 88.62 116 TYR A N 1
ATOM 950 C CA . TYR A 1 116 ? 0.014 5.048 6.822 1.00 88.62 116 TYR A CA 1
ATOM 951 C C . TYR A 1 116 ? -0.842 4.599 5.643 1.00 88.62 116 TYR A C 1
ATOM 953 O O . TYR A 1 116 ? -0.365 3.880 4.771 1.00 88.62 116 TYR A O 1
ATOM 961 N N . ILE A 1 117 ? -2.103 5.021 5.603 1.00 89.00 117 ILE A N 1
ATOM 962 C CA . ILE A 1 117 ? -3.039 4.640 4.538 1.00 89.00 117 ILE A CA 1
ATOM 963 C C . ILE A 1 117 ? -3.553 5.904 3.856 1.00 89.00 117 ILE A C 1
ATOM 965 O O . ILE A 1 117 ? -4.010 6.840 4.511 1.00 89.00 117 ILE A O 1
ATOM 969 N N . LEU A 1 118 ? -3.471 5.946 2.529 1.00 90.69 118 LEU A N 1
ATOM 970 C CA . LEU A 1 118 ? -3.815 7.115 1.728 1.00 90.69 118 LEU A CA 1
ATOM 971 C C . LEU A 1 118 ? -4.745 6.720 0.571 1.00 90.69 118 LEU A C 1
ATOM 973 O O . LEU A 1 118 ? -4.325 5.960 -0.300 1.00 90.69 118 LEU A O 1
ATOM 977 N N . PRO A 1 119 ? -5.986 7.232 0.496 1.00 91.12 119 PRO A N 1
ATOM 978 C CA . PRO A 1 119 ? -6.829 7.022 -0.677 1.00 91.12 119 PRO A CA 1
ATOM 979 C C . PRO A 1 119 ? -6.291 7.810 -1.880 1.00 91.12 119 PRO A C 1
ATOM 981 O O . PRO A 1 119 ? -6.043 9.021 -1.796 1.00 91.12 119 PRO A O 1
ATOM 984 N N . VAL A 1 120 ? -6.120 7.128 -3.013 1.00 92.44 120 VAL A N 1
ATOM 985 C CA . VAL A 1 120 ? -5.530 7.695 -4.234 1.00 92.44 120 VAL A CA 1
ATOM 986 C C . VAL A 1 120 ? -6.232 7.219 -5.507 1.00 92.44 120 VAL A C 1
ATOM 988 O O . VAL A 1 120 ? -6.841 6.151 -5.554 1.00 92.44 120 VAL A O 1
ATOM 991 N N . ILE A 1 121 ? -6.082 7.996 -6.577 1.00 93.81 121 ILE A N 1
ATOM 992 C CA . ILE A 1 121 ? -6.123 7.493 -7.953 1.00 93.81 121 ILE A CA 1
ATOM 993 C C . ILE A 1 121 ? -4.676 7.375 -8.411 1.00 93.81 121 ILE A C 1
ATOM 995 O O . ILE A 1 121 ? -3.921 8.345 -8.317 1.00 93.81 121 ILE A O 1
ATOM 999 N N . ILE A 1 122 ? -4.281 6.201 -8.885 1.00 94.06 122 ILE A N 1
ATOM 1000 C CA . ILE A 1 122 ? -2.919 5.945 -9.341 1.00 94.06 122 ILE A CA 1
ATOM 1001 C C . ILE A 1 122 ? -2.932 5.484 -10.794 1.00 94.06 122 ILE A C 1
ATOM 1003 O O . ILE A 1 122 ? -3.688 4.586 -11.164 1.00 94.06 122 ILE A O 1
ATOM 1007 N N . SER A 1 123 ? -2.077 6.096 -11.608 1.00 95.19 123 SER A N 1
ATOM 1008 C CA . SER A 1 123 ? -1.739 5.633 -12.952 1.00 95.19 123 SER A CA 1
ATOM 1009 C C . SER A 1 123 ? -0.440 4.840 -12.865 1.00 95.19 123 SER A C 1
ATOM 1011 O O . SER A 1 123 ? 0.550 5.359 -12.349 1.00 95.19 123 SER A O 1
ATOM 1013 N N . TYR A 1 124 ? -0.412 3.593 -13.329 1.00 94.25 124 TYR A N 1
ATOM 1014 C CA . TYR A 1 124 ? 0.721 2.697 -13.103 1.00 94.25 124 TYR A CA 1
ATOM 1015 C C . TYR A 1 124 ? 0.889 1.632 -14.179 1.00 94.25 124 TYR A C 1
ATOM 1017 O O . TYR A 1 124 ? -0.033 1.276 -14.909 1.00 94.25 124 TYR A O 1
ATOM 1025 N N . LYS A 1 125 ? 2.106 1.102 -14.228 1.00 93.19 125 LYS A N 1
ATOM 1026 C CA . LYS A 1 125 ? 2.525 -0.046 -15.027 1.00 93.19 125 LYS A CA 1
ATOM 1027 C C . LYS A 1 125 ? 2.613 -1.280 -14.131 1.00 93.19 125 LYS A C 1
ATOM 1029 O O . LYS A 1 125 ? 3.185 -1.172 -13.053 1.00 93.19 125 LYS A O 1
ATOM 1034 N N . VAL A 1 126 ? 2.076 -2.422 -14.562 1.00 91.38 126 VAL A N 1
ATOM 1035 C CA . VAL A 1 126 ? 2.127 -3.697 -13.814 1.00 91.38 126 VAL A CA 1
ATOM 1036 C C . VAL A 1 126 ? 3.203 -4.603 -14.387 1.00 91.38 126 VAL A C 1
ATOM 1038 O O . VAL A 1 126 ? 3.358 -4.672 -15.605 1.00 91.38 126 VAL A O 1
ATOM 1041 N N . TYR A 1 127 ? 3.897 -5.330 -13.521 1.00 89.44 127 TYR A N 1
ATOM 1042 C CA . TYR A 1 127 ? 4.856 -6.361 -13.899 1.00 89.44 127 TYR A CA 1
ATOM 1043 C C . TYR A 1 127 ? 4.934 -7.452 -12.824 1.00 89.44 127 TYR A C 1
ATOM 1045 O O . TYR A 1 127 ? 4.398 -7.307 -11.723 1.00 89.44 127 TYR A O 1
ATOM 1053 N N . SER A 1 128 ? 5.567 -8.573 -13.163 1.00 88.50 128 SER A N 1
ATOM 1054 C CA . SER A 1 128 ? 5.769 -9.683 -12.230 1.00 88.50 128 SER A CA 1
ATOM 1055 C C . SER A 1 128 ? 6.679 -9.267 -11.081 1.00 88.50 128 SER A C 1
ATOM 1057 O O . SER A 1 128 ? 7.725 -8.656 -11.309 1.00 88.50 128 SER A O 1
ATOM 1059 N N . ASP A 1 129 ? 6.298 -9.609 -9.852 1.00 83.81 129 ASP A N 1
ATOM 1060 C CA . ASP A 1 129 ? 7.142 -9.318 -8.702 1.00 83.81 129 ASP A CA 1
ATOM 1061 C C . ASP A 1 129 ? 8.190 -10.413 -8.493 1.00 83.81 129 ASP A C 1
ATOM 1063 O O . ASP A 1 129 ? 7.854 -11.543 -8.149 1.00 83.81 129 ASP A O 1
ATOM 1067 N N . ASN A 1 130 ? 9.458 -10.062 -8.699 1.00 78.38 130 ASN A N 1
ATOM 1068 C CA . ASN A 1 130 ? 10.595 -10.972 -8.532 1.00 78.38 130 ASN A CA 1
ATOM 1069 C C . ASN A 1 130 ? 11.353 -10.734 -7.218 1.00 78.38 130 ASN A C 1
ATOM 1071 O O . ASN A 1 130 ? 12.450 -11.264 -7.037 1.00 78.38 130 ASN A O 1
ATOM 1075 N N . TRP A 1 131 ? 10.830 -9.889 -6.329 1.00 73.56 131 TRP A N 1
ATOM 1076 C CA . TRP A 1 131 ? 11.477 -9.636 -5.050 1.00 73.56 131 TRP A CA 1
ATOM 1077 C C . TRP A 1 131 ? 11.340 -10.824 -4.094 1.00 73.56 131 TRP A C 1
ATOM 1079 O O . TRP A 1 131 ? 10.300 -11.485 -4.081 1.00 73.56 131 TRP A O 1
ATOM 1089 N N . PRO A 1 132 ? 12.377 -11.108 -3.283 1.00 66.50 132 PRO A N 1
ATOM 1090 C CA . PRO A 1 132 ? 12.309 -12.161 -2.284 1.00 66.50 132 PRO A CA 1
ATOM 1091 C C . PRO A 1 132 ? 11.188 -11.884 -1.283 1.00 66.50 132 PRO A C 1
ATOM 1093 O O . PRO A 1 132 ? 10.997 -10.755 -0.828 1.00 66.50 132 PRO A O 1
ATOM 1096 N N . PHE A 1 133 ? 10.475 -12.944 -0.913 1.00 65.12 133 PHE A N 1
ATOM 1097 C CA . PHE A 1 133 ? 9.439 -12.878 0.105 1.00 65.12 133 PHE A CA 1
ATOM 1098 C C . PHE A 1 133 ? 10.034 -12.490 1.453 1.00 65.12 133 PHE A C 1
ATOM 1100 O O . PHE A 1 133 ? 10.857 -13.215 2.007 1.00 65.12 133 PHE A O 1
ATOM 1107 N N . VAL A 1 134 ? 9.582 -11.359 1.991 1.00 60.53 134 VAL A N 1
ATOM 1108 C CA . VAL A 1 134 ? 9.900 -10.957 3.369 1.00 60.53 134 VAL A CA 1
ATOM 1109 C C . VAL A 1 134 ? 9.073 -11.777 4.371 1.00 60.53 134 VAL A C 1
ATOM 1111 O O . VAL A 1 134 ? 9.531 -12.060 5.468 1.00 60.53 134 VAL A O 1
ATOM 1114 N N . CYS A 1 135 ? 7.879 -12.219 3.965 1.00 68.19 135 CYS A N 1
ATOM 1115 C CA . CYS A 1 135 ? 6.953 -13.027 4.755 1.00 68.19 135 CYS A CA 1
ATOM 1116 C C . CYS A 1 135 ? 6.553 -14.261 3.937 1.00 68.19 135 CYS A C 1
ATOM 1118 O O . CYS A 1 135 ? 6.317 -14.156 2.735 1.00 68.19 135 CYS A O 1
ATOM 1120 N N . SER A 1 136 ? 6.437 -15.432 4.568 1.00 70.81 136 SER A N 1
ATOM 1121 C CA . SER A 1 136 ? 5.996 -16.668 3.891 1.00 70.81 136 SER A CA 1
ATOM 1122 C C . SER A 1 136 ? 4.531 -16.627 3.443 1.00 70.81 136 SER A C 1
ATOM 1124 O O . SER A 1 136 ? 4.072 -17.509 2.718 1.00 70.81 136 SER A O 1
ATOM 1126 N N . ARG A 1 137 ? 3.793 -15.607 3.886 1.00 79.69 137 ARG A N 1
ATOM 1127 C CA . ARG A 1 137 ? 2.377 -15.390 3.614 1.00 79.69 137 ARG A CA 1
ATOM 1128 C C . ARG A 1 137 ? 2.212 -14.224 2.655 1.00 79.69 137 ARG A C 1
ATOM 1130 O O . ARG A 1 137 ? 2.868 -13.195 2.789 1.00 79.69 137 ARG A O 1
ATOM 1137 N N . ASN A 1 138 ? 1.261 -14.355 1.742 1.00 85.25 138 ASN A N 1
ATOM 1138 C CA . ASN A 1 138 ? 0.847 -13.296 0.825 1.00 85.25 138 ASN A CA 1
ATOM 1139 C C . ASN A 1 138 ? -0.190 -12.347 1.457 1.00 85.25 138 ASN A C 1
ATOM 1141 O O . ASN A 1 138 ? -1.034 -11.786 0.758 1.00 85.25 138 ASN A O 1
ATOM 1145 N N . TYR A 1 139 ? -0.161 -12.206 2.781 1.00 87.94 139 TYR A N 1
ATOM 1146 C CA . TYR A 1 139 ? -1.024 -11.296 3.514 1.00 87.94 139 TYR A CA 1
ATOM 1147 C C . TYR A 1 139 ? -0.349 -10.793 4.791 1.00 87.94 139 TYR A C 1
ATOM 1149 O O . TYR A 1 139 ? 0.614 -11.397 5.265 1.00 87.94 139 TYR A O 1
ATOM 1157 N N . PHE A 1 140 ? -0.882 -9.707 5.344 1.00 85.81 140 PHE A N 1
ATOM 1158 C CA . PHE A 1 140 ? -0.537 -9.196 6.668 1.00 85.81 140 PHE A CA 1
ATOM 1159 C C . PHE A 1 140 ? -1.770 -8.628 7.369 1.00 85.81 140 PHE A C 1
ATOM 1161 O O . PHE A 1 140 ? -2.716 -8.184 6.715 1.00 85.81 140 PHE A O 1
ATOM 1168 N N . ASP A 1 141 ? -1.741 -8.647 8.698 1.00 86.75 141 ASP A N 1
ATOM 1169 C CA . ASP A 1 141 ? -2.846 -8.226 9.555 1.00 86.75 141 ASP A CA 1
ATOM 1170 C C . ASP A 1 141 ? -2.405 -7.082 10.459 1.00 86.75 141 ASP A C 1
ATOM 1172 O O . ASP A 1 141 ? -1.353 -7.146 11.092 1.00 86.75 141 ASP A O 1
ATOM 1176 N N . ILE A 1 142 ? -3.229 -6.045 10.549 1.00 85.50 142 ILE A N 1
ATOM 1177 C CA . ILE A 1 142 ? -2.997 -4.895 11.415 1.00 85.50 142 ILE A CA 1
ATOM 1178 C C . ILE A 1 142 ? -4.132 -4.809 12.422 1.00 85.50 142 ILE A C 1
ATOM 1180 O O . ILE A 1 142 ? -5.280 -4.539 12.066 1.00 85.50 142 ILE A O 1
ATOM 1184 N N . GLN A 1 143 ? -3.790 -4.965 13.697 1.00 85.81 143 GLN A N 1
ATOM 1185 C CA . GLN A 1 143 ? -4.701 -4.694 14.798 1.00 85.81 143 GLN A CA 1
ATOM 1186 C C . GLN A 1 143 ? -4.517 -3.246 15.254 1.00 85.81 143 GLN A C 1
ATOM 1188 O O . GLN A 1 143 ? -3.533 -2.913 15.914 1.00 85.81 143 GLN A O 1
ATOM 1193 N N . VAL A 1 144 ? -5.461 -2.372 14.908 1.00 81.38 144 VAL A N 1
ATOM 1194 C CA . VAL A 1 144 ? -5.464 -0.962 15.320 1.00 81.38 144 VAL A CA 1
ATOM 1195 C C . VAL A 1 144 ? -5.853 -0.865 16.799 1.00 81.38 144 VAL A C 1
ATOM 1197 O O . VAL A 1 144 ? -6.731 -1.592 17.268 1.00 81.38 144 VAL A O 1
ATOM 1200 N N . ASN A 1 145 ? -5.228 0.057 17.538 1.00 75.69 145 ASN A N 1
ATOM 1201 C CA . ASN A 1 145 ? -5.455 0.240 18.979 1.00 75.69 145 ASN A CA 1
ATOM 1202 C C . ASN A 1 145 ? -6.922 0.543 19.341 1.00 75.69 145 ASN A C 1
ATOM 1204 O O . ASN A 1 145 ? -7.361 0.197 20.434 1.00 75.69 145 ASN A O 1
ATOM 1208 N N . ASP A 1 146 ? -7.682 1.144 18.423 1.00 71.38 146 ASP A N 1
ATOM 1209 C CA . ASP A 1 146 ? -9.111 1.452 18.588 1.00 71.38 146 ASP A CA 1
ATOM 1210 C C . ASP A 1 146 ? -10.034 0.247 18.277 1.00 71.38 146 ASP A C 1
ATOM 1212 O O . ASP A 1 146 ? -11.243 0.402 18.111 1.00 71.38 146 ASP A O 1
ATOM 1216 N N . GLY A 1 147 ? -9.470 -0.964 18.175 1.00 71.44 147 GLY A N 1
ATOM 1217 C CA . GLY A 1 147 ? -10.198 -2.231 18.042 1.00 71.44 147 GLY A CA 1
ATOM 1218 C C . GLY A 1 147 ? -10.468 -2.689 16.607 1.00 71.44 147 GLY A C 1
ATOM 1219 O O . GLY A 1 147 ? -10.881 -3.829 16.407 1.00 71.44 147 GLY A O 1
ATOM 1220 N N . ALA A 1 148 ? -10.206 -1.853 15.598 1.00 80.00 148 ALA A N 1
ATOM 1221 C CA . ALA A 1 148 ? -10.331 -2.255 14.197 1.00 80.00 148 ALA A CA 1
ATOM 1222 C C . ALA A 1 148 ? -9.248 -3.274 13.798 1.00 80.00 148 ALA A C 1
ATOM 1224 O O . ALA A 1 148 ? -8.092 -3.161 14.211 1.00 80.00 148 ALA A O 1
ATOM 1225 N N . SER A 1 149 ? -9.621 -4.248 12.971 1.00 85.25 149 SER A N 1
ATOM 1226 C CA . SER A 1 149 ? -8.728 -5.273 12.427 1.00 85.25 149 SER A CA 1
ATOM 1227 C C . SER A 1 149 ? -8.695 -5.153 10.906 1.00 85.25 149 SER A C 1
ATOM 1229 O O . SER A 1 149 ? -9.731 -5.215 10.242 1.00 85.25 149 SER A O 1
ATOM 1231 N N . LEU A 1 150 ? -7.514 -4.915 10.346 1.00 86.31 150 LEU A N 1
ATOM 1232 C CA . LEU A 1 150 ? -7.325 -4.683 8.919 1.00 86.31 150 LEU A CA 1
ATOM 1233 C C . LEU A 1 150 ? -6.485 -5.817 8.328 1.00 86.31 150 LEU A C 1
ATOM 1235 O O . LEU A 1 150 ? -5.314 -5.959 8.667 1.00 86.31 150 LEU A O 1
ATOM 1239 N N . HIS A 1 151 ? -7.079 -6.590 7.428 1.00 89.81 151 HIS A N 1
ATOM 1240 C CA . HIS A 1 151 ? -6.441 -7.697 6.721 1.00 89.81 151 HIS A CA 1
ATOM 1241 C C . HIS A 1 151 ? -6.064 -7.266 5.303 1.00 89.81 151 HIS A C 1
ATOM 1243 O O . HIS A 1 151 ? -6.902 -6.729 4.577 1.00 89.81 151 HIS A O 1
ATOM 1249 N N . PHE A 1 152 ? -4.832 -7.523 4.877 1.00 89.06 152 PHE A N 1
ATOM 1250 C CA . PHE A 1 152 ? -4.318 -7.095 3.577 1.00 89.06 152 PHE A CA 1
ATOM 1251 C C . PHE A 1 152 ? -3.728 -8.275 2.801 1.00 89.06 152 PHE A C 1
ATOM 1253 O O . PHE A 1 152 ? -2.622 -8.715 3.098 1.00 89.06 152 PHE A O 1
ATOM 1260 N N . GLU A 1 153 ? -4.427 -8.756 1.771 1.00 91.88 153 GLU A N 1
ATOM 1261 C CA . GLU A 1 153 ? -3.968 -9.820 0.864 1.00 91.88 153 GLU A CA 1
ATOM 1262 C C . GLU A 1 153 ? -3.351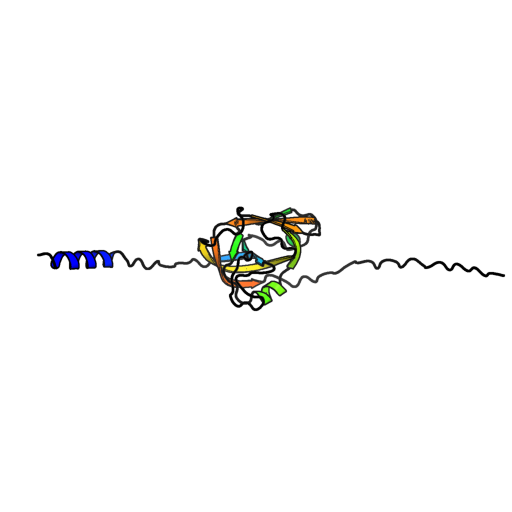 -9.220 -0.403 1.00 91.88 153 GLU A C 1
ATOM 1264 O O . GLU A 1 153 ? -3.998 -8.446 -1.122 1.00 91.88 153 GLU A O 1
ATOM 1269 N N . TYR A 1 154 ? -2.130 -9.628 -0.737 1.00 90.31 154 TYR A N 1
ATOM 1270 C CA . TYR A 1 154 ? -1.409 -9.167 -1.920 1.00 90.31 154 TYR A CA 1
ATOM 1271 C C . TYR A 1 154 ? -1.065 -10.307 -2.891 1.00 90.31 154 TYR A C 1
ATOM 1273 O O . TYR A 1 154 ? -1.137 -11.495 -2.572 1.00 90.31 154 TYR A O 1
ATOM 1281 N N . GLN A 1 155 ? -0.760 -9.934 -4.134 1.00 90.56 155 GLN A N 1
ATOM 1282 C CA . GLN A 1 155 ? -0.416 -10.839 -5.234 1.00 90.56 155 GLN A CA 1
ATOM 1283 C C . GLN A 1 155 ? 1.077 -10.745 -5.569 1.00 90.56 155 GLN A C 1
ATOM 1285 O O . GLN A 1 155 ? 1.737 -9.767 -5.229 1.00 90.56 155 GLN A O 1
ATOM 1290 N N . HIS A 1 156 ? 1.604 -11.732 -6.302 1.00 87.62 156 HIS A N 1
ATOM 1291 C CA . HIS A 1 156 ? 2.980 -11.736 -6.827 1.00 87.62 156 HIS A CA 1
ATOM 1292 C C . HIS A 1 156 ? 3.139 -10.805 -8.039 1.00 87.62 156 HIS A C 1
ATOM 1294 O O . HIS A 1 156 ? 3.540 -11.206 -9.133 1.00 87.62 156 HIS A O 1
ATOM 1300 N N . GLN A 1 157 ? 2.745 -9.550 -7.853 1.00 90.19 157 GLN A N 1
ATOM 1301 C CA . GLN A 1 157 ? 2.760 -8.505 -8.859 1.00 90.19 157 GLN A CA 1
ATOM 1302 C C . GLN A 1 157 ? 3.198 -7.192 -8.226 1.00 90.19 157 GLN A C 1
ATOM 1304 O O . GLN A 1 157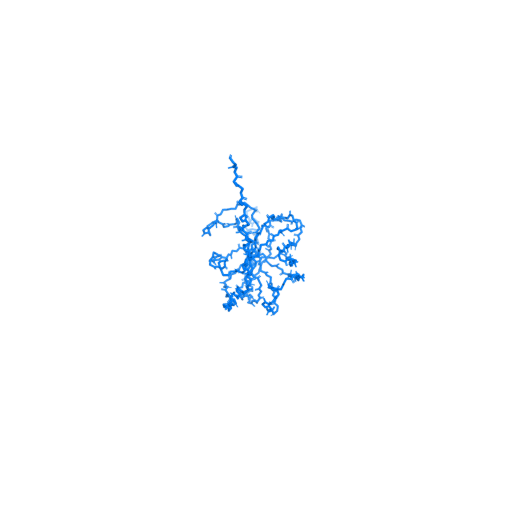 ? 2.826 -6.861 -7.098 1.00 90.19 157 GLN A O 1
ATOM 1309 N N . ALA A 1 158 ? 3.965 -6.433 -8.997 1.00 89.69 158 ALA A N 1
ATOM 1310 C CA . ALA A 1 158 ? 4.454 -5.128 -8.614 1.00 89.69 158 ALA A CA 1
ATOM 1311 C C . ALA A 1 158 ? 3.978 -4.065 -9.603 1.00 89.69 158 ALA A C 1
ATOM 1313 O O . ALA A 1 158 ? 3.666 -4.342 -10.767 1.00 89.69 158 ALA A O 1
ATOM 1314 N N . ILE A 1 159 ? 3.917 -2.831 -9.116 1.00 92.19 159 ILE A N 1
ATOM 1315 C CA . ILE A 1 159 ? 3.561 -1.666 -9.902 1.00 92.19 159 ILE A CA 1
ATOM 1316 C C . ILE A 1 159 ? 4.664 -0.625 -9.877 1.00 92.19 159 ILE A C 1
ATOM 1318 O O . ILE A 1 159 ? 5.278 -0.350 -8.845 1.00 92.19 159 ILE A O 1
ATOM 1322 N N . LYS A 1 160 ? 4.850 0.008 -11.035 1.00 91.50 160 LYS A N 1
ATOM 1323 C CA . LYS A 1 160 ? 5.606 1.246 -11.181 1.00 91.50 160 LYS A CA 1
ATOM 1324 C C . LYS A 1 160 ? 4.609 2.392 -11.362 1.00 91.50 160 LYS A C 1
ATOM 1326 O O . LYS A 1 160 ? 4.009 2.499 -12.439 1.00 91.50 160 LYS A O 1
ATOM 1331 N N . PRO A 1 161 ? 4.397 3.223 -10.330 1.00 92.62 161 PRO A N 1
ATOM 1332 C CA . PRO A 1 161 ? 3.594 4.431 -10.433 1.00 92.62 161 PRO A CA 1
ATOM 1333 C C . PRO A 1 161 ? 4.148 5.367 -11.508 1.00 92.62 161 PRO A C 1
ATOM 1335 O O . PRO A 1 161 ? 5.355 5.566 -11.624 1.00 92.62 161 PRO A O 1
ATOM 1338 N N . ILE A 1 162 ? 3.244 5.951 -12.282 1.00 92.38 162 ILE A N 1
ATOM 1339 C CA . ILE A 1 162 ? 3.513 7.020 -13.249 1.00 92.38 162 ILE A CA 1
ATOM 1340 C C . ILE A 1 162 ? 2.941 8.338 -12.719 1.00 92.38 162 ILE A C 1
ATOM 1342 O O . ILE A 1 162 ? 3.548 9.390 -12.888 1.00 92.38 162 ILE A O 1
ATOM 1346 N N . GLY A 1 163 ? 1.795 8.278 -12.034 1.00 91.81 163 GLY A N 1
ATOM 1347 C CA . GLY A 1 163 ? 1.168 9.426 -11.392 1.00 91.81 163 GLY A CA 1
ATOM 1348 C C . GLY A 1 163 ? 0.301 8.998 -10.215 1.00 91.81 163 GLY A C 1
ATOM 1349 O O . GLY A 1 163 ? -0.322 7.939 -10.255 1.00 91.81 163 GLY A O 1
ATOM 1350 N N . ILE A 1 164 ? 0.276 9.816 -9.163 1.00 94.19 164 ILE A N 1
ATOM 1351 C CA . ILE A 1 164 ? -0.520 9.590 -7.953 1.00 94.19 164 ILE A CA 1
ATOM 1352 C C . ILE A 1 164 ? -1.304 10.867 -7.661 1.00 94.19 164 ILE A C 1
ATOM 1354 O O . ILE A 1 164 ? -0.717 11.929 -7.456 1.00 94.19 164 ILE A O 1
ATOM 1358 N N . LYS A 1 165 ? -2.632 10.758 -7.619 1.00 92.81 165 LYS A N 1
ATOM 1359 C CA . LYS A 1 165 ? -3.548 11.829 -7.223 1.00 92.81 165 LYS A CA 1
ATOM 1360 C C . LYS A 1 165 ? -4.207 11.462 -5.899 1.00 92.81 165 LYS A C 1
ATOM 1362 O O . LYS A 1 165 ? -4.899 10.451 -5.812 1.00 92.81 165 LYS A O 1
ATOM 1367 N N . THR A 1 166 ? -4.013 12.284 -4.874 1.00 88.56 166 THR A N 1
ATOM 1368 C CA . THR A 1 166 ? -4.638 12.074 -3.564 1.00 88.56 166 THR A CA 1
ATOM 1369 C C . THR A 1 166 ? -6.123 12.424 -3.607 1.00 88.56 166 THR A C 1
ATOM 1371 O O . THR A 1 166 ? -6.539 13.359 -4.292 1.00 88.56 166 THR A O 1
ATOM 1374 N N . LEU A 1 167 ? -6.934 11.652 -2.882 1.00 83.31 167 LEU A N 1
ATOM 1375 C CA . LEU A 1 167 ? -8.390 11.837 -2.816 1.00 83.31 167 LEU A CA 1
ATOM 1376 C C . LEU A 1 167 ? -8.870 12.449 -1.503 1.00 83.31 167 LEU A C 1
ATOM 1378 O O . LEU A 1 167 ? -10.065 12.477 -1.219 1.00 83.31 167 LEU A O 1
ATOM 1382 N N . ILE A 1 168 ? -7.943 12.967 -0.703 1.00 70.44 168 ILE A N 1
ATOM 1383 C CA . ILE A 1 168 ? -8.280 13.612 0.557 1.00 70.44 168 ILE A CA 1
ATOM 1384 C C . ILE A 1 168 ? -8.929 14.963 0.259 1.00 70.44 168 ILE A C 1
ATOM 1386 O O . ILE A 1 168 ? -8.258 15.972 0.046 1.00 70.44 168 ILE A O 1
ATOM 1390 N N . ASN A 1 169 ? -10.258 14.994 0.324 1.00 52.72 169 ASN A N 1
ATOM 1391 C CA . ASN A 1 169 ? -10.946 16.181 0.807 1.00 52.72 169 ASN A CA 1
ATOM 1392 C C . ASN A 1 169 ? -10.522 16.353 2.265 1.00 52.72 169 ASN A C 1
ATOM 1394 O O . ASN A 1 169 ? -10.583 15.389 3.023 1.00 52.72 169 ASN A O 1
ATOM 1398 N N . LYS A 1 170 ? -10.045 17.538 2.660 1.00 39.38 170 LYS A N 1
ATOM 1399 C CA . LYS A 1 170 ? -9.713 17.841 4.060 1.00 39.38 170 LYS A CA 1
ATOM 1400 C C . LYS A 1 170 ? -10.939 17.541 4.931 1.00 39.38 170 LYS A C 1
ATOM 1402 O O . LYS A 1 170 ? -11.821 18.386 5.045 1.00 39.38 170 LYS A O 1
ATOM 1407 N N . ILE A 1 171 ? -11.019 16.352 5.524 1.00 43.59 171 ILE A N 1
ATOM 1408 C CA . ILE A 1 171 ? -12.019 16.065 6.545 1.00 43.59 171 ILE A CA 1
ATOM 1409 C C . ILE A 1 171 ? -11.550 16.848 7.773 1.00 43.59 171 ILE A C 1
ATOM 1411 O O . ILE A 1 171 ? -10.424 16.624 8.231 1.00 43.59 171 ILE A O 1
ATOM 1415 N N . PRO A 1 172 ? -12.333 17.809 8.294 1.00 34.78 172 PRO A N 1
ATOM 1416 C CA . PRO A 1 172 ? -11.987 18.446 9.547 1.00 34.78 172 PRO A CA 1
ATOM 1417 C C . PRO A 1 172 ? -11.977 17.353 10.611 1.00 34.78 172 PRO A C 1
ATOM 1419 O O . PRO A 1 172 ? -13.000 16.723 10.875 1.00 34.78 172 PRO A O 1
ATOM 1422 N N . ILE A 1 173 ? -10.809 17.115 11.205 1.00 39.34 173 ILE A N 1
ATOM 1423 C CA . ILE A 1 173 ? -10.681 16.288 12.399 1.00 39.34 173 ILE A CA 1
ATOM 1424 C C . ILE A 1 173 ? -11.511 16.997 13.470 1.00 39.34 173 ILE A C 1
ATOM 1426 O O . ILE A 1 173 ? -11.060 17.953 14.100 1.00 39.34 173 ILE A O 1
ATOM 1430 N N . ASN A 1 174 ? -12.765 16.584 13.635 1.00 34.06 174 ASN A N 1
ATOM 1431 C CA . ASN A 1 174 ? -13.600 17.058 14.719 1.00 34.06 174 ASN A CA 1
ATOM 1432 C C . ASN A 1 174 ? -13.095 16.359 15.979 1.00 34.06 174 ASN A C 1
ATOM 1434 O O . ASN A 1 174 ? -13.596 15.308 16.370 1.00 34.06 174 ASN A O 1
ATOM 1438 N N . ILE A 1 175 ? -12.050 16.925 16.587 1.00 41.19 175 ILE A N 1
ATOM 1439 C CA . ILE A 1 175 ? -11.588 16.563 17.925 1.00 41.19 175 ILE A CA 1
ATOM 1440 C C . ILE A 1 175 ? -12.679 17.024 18.899 1.00 41.19 175 ILE A C 1
ATOM 1442 O O . ILE A 1 175 ? -12.546 18.037 19.583 1.00 41.19 175 ILE A O 1
ATOM 1446 N N . LYS A 1 176 ? -13.807 16.314 18.942 1.00 39.62 176 LYS A N 1
ATOM 1447 C CA . LYS A 1 176 ? -14.805 16.484 19.990 1.00 39.62 176 LYS A CA 1
ATOM 1448 C C . LYS A 1 176 ? -14.621 15.392 21.032 1.00 39.62 176 LYS A C 1
ATOM 1450 O O . LYS A 1 176 ? -14.871 14.219 20.790 1.00 39.62 176 LYS A O 1
ATOM 1455 N N . ASN A 1 177 ? -14.267 15.881 22.221 1.00 38.72 177 ASN A N 1
ATOM 1456 C CA . ASN A 1 177 ? -14.502 15.306 23.544 1.00 38.72 177 ASN A CA 1
ATOM 1457 C C . ASN A 1 177 ? -13.427 14.378 24.130 1.00 38.72 177 ASN A C 1
ATOM 1459 O O . ASN A 1 177 ? -13.699 13.235 24.480 1.00 38.72 177 ASN A O 1
ATOM 1463 N N . LYS A 1 178 ? -12.268 14.951 24.482 1.00 37.03 178 LYS A N 1
ATOM 1464 C CA . LYS A 1 178 ? -11.693 14.644 25.803 1.00 37.03 178 LYS A CA 1
ATOM 1465 C C 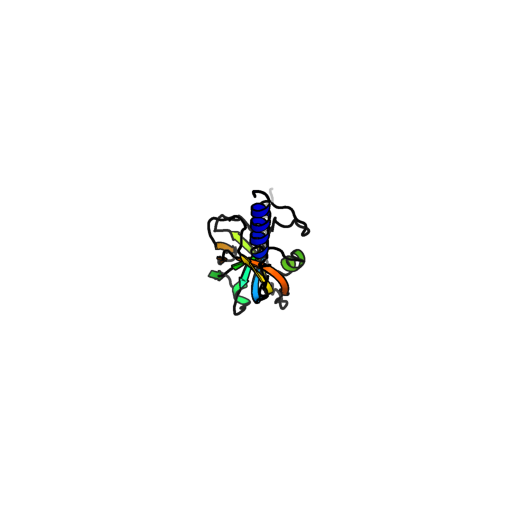. LYS A 1 178 ? -12.313 15.596 26.826 1.00 37.03 178 LYS A C 1
ATOM 1467 O O . LYS A 1 178 ? -11.947 16.766 26.892 1.00 37.03 178 LYS A O 1
ATOM 1472 N N . LYS A 1 179 ? -13.280 15.101 27.608 1.00 35.62 179 LYS A N 1
ATOM 1473 C CA . LYS A 1 179 ? -13.705 15.765 28.851 1.00 35.62 179 LYS A CA 1
ATOM 1474 C C . LYS A 1 179 ? -12.464 15.947 29.743 1.00 35.62 179 LYS A C 1
ATOM 1476 O O . LYS A 1 179 ? -11.724 14.977 29.917 1.00 35.62 179 LYS A O 1
ATOM 1481 N N . PRO A 1 180 ? -12.225 17.132 30.325 1.00 40.41 180 PRO A N 1
ATOM 1482 C CA . PRO A 1 180 ? -11.175 17.285 31.314 1.00 40.41 180 PRO A CA 1
ATOM 1483 C C . PRO A 1 180 ? -11.538 16.490 32.569 1.00 40.41 180 PRO A C 1
ATOM 1485 O O . PRO A 1 180 ? -12.637 16.610 33.112 1.00 40.41 180 PRO A O 1
ATOM 1488 N N . ILE A 1 181 ? -10.584 15.670 33.004 1.00 42.00 181 ILE A N 1
ATOM 1489 C CA . ILE A 1 181 ? -10.562 14.983 34.293 1.00 42.00 181 ILE A CA 1
ATOM 1490 C C . ILE A 1 181 ? -10.814 16.030 35.385 1.00 42.00 181 ILE A C 1
ATOM 1492 O O . ILE A 1 181 ? -10.053 16.990 35.530 1.00 42.00 181 ILE A O 1
ATOM 1496 N N . GLN A 1 182 ? -11.901 15.858 36.139 1.00 41.50 182 GLN A N 1
ATOM 1497 C CA . GLN A 1 182 ? -12.159 16.637 37.345 1.00 41.50 182 GLN A CA 1
ATOM 1498 C C . GLN A 1 182 ? -11.011 16.392 38.330 1.00 41.50 182 GLN A C 1
ATOM 1500 O O . GLN A 1 182 ? -10.825 15.278 38.814 1.00 41.50 182 GLN A O 1
ATOM 1505 N N . LYS A 1 183 ? -10.239 17.438 38.640 1.00 41.38 183 LYS A N 1
ATOM 1506 C CA . LYS A 1 183 ? -9.329 17.431 39.789 1.00 41.38 183 LYS A CA 1
ATOM 1507 C C . LYS A 1 183 ? -10.176 17.269 41.054 1.00 41.38 183 LYS A C 1
ATOM 1509 O O . LYS A 1 183 ? -10.950 18.165 41.393 1.00 41.38 183 LYS A O 1
ATOM 1514 N N . SER A 1 184 ? -10.043 16.137 41.740 1.00 42.41 184 SER A N 1
ATOM 1515 C CA . SER A 1 184 ? -10.634 15.948 43.062 1.00 42.41 184 SER A CA 1
ATOM 1516 C C . SER A 1 184 ? -10.010 16.939 44.045 1.00 42.41 184 SER A C 1
ATOM 1518 O O . SER A 1 184 ? -8.790 17.092 44.111 1.00 42.41 184 SER A O 1
ATOM 1520 N N . LYS A 1 185 ? -10.872 17.619 44.803 1.00 43.28 185 LYS A N 1
ATOM 1521 C CA . LYS A 1 185 ? -10.529 18.532 45.896 1.00 43.28 185 LYS A CA 1
ATOM 1522 C C . LYS A 1 185 ? -9.580 17.858 46.892 1.00 43.28 185 LYS A C 1
ATOM 1524 O O . LYS A 1 185 ? -9.917 16.819 47.449 1.00 43.28 185 LYS A O 1
ATOM 1529 N N . ALA A 1 186 ? -8.447 18.498 47.172 1.00 44.69 186 ALA A N 1
ATOM 1530 C CA . ALA A 1 186 ? -7.668 18.223 48.371 1.00 44.69 186 ALA A CA 1
ATOM 1531 C C . ALA A 1 186 ? -8.463 18.714 49.594 1.00 44.69 186 ALA A C 1
ATOM 1533 O O . ALA A 1 186 ? -8.755 19.905 49.724 1.00 44.69 186 ALA A O 1
ATOM 1534 N N . GLN A 1 187 ? -8.858 17.783 50.462 1.00 47.66 187 GLN A N 1
ATOM 1535 C CA . GLN A 1 187 ? -9.399 18.086 51.782 1.00 47.66 187 GLN A CA 1
ATOM 1536 C C . GLN A 1 187 ? -8.286 18.646 52.676 1.00 47.66 187 GLN A C 1
ATOM 1538 O O . GLN A 1 187 ? -7.236 18.030 52.847 1.00 47.66 187 GLN A O 1
ATOM 1543 N N . LYS A 1 188 ? -8.550 19.817 53.266 1.00 47.78 188 LYS A N 1
ATOM 1544 C CA . LYS A 1 188 ? -7.852 20.332 54.447 1.00 47.78 188 LYS A CA 1
ATOM 1545 C C . LYS A 1 188 ? -8.018 19.334 55.597 1.00 47.78 188 LYS A C 1
ATOM 1547 O O . LYS A 1 188 ? -9.147 19.080 56.007 1.00 47.78 188 LYS A O 1
ATOM 1552 N N . LEU A 1 189 ? -6.911 18.865 56.162 1.00 47.81 189 LEU A N 1
ATOM 1553 C CA . LEU A 1 189 ? -6.864 18.338 57.524 1.00 47.81 189 LEU A CA 1
ATOM 1554 C C . LEU A 1 189 ? -6.027 19.301 58.364 1.00 47.81 189 LEU A C 1
ATOM 1556 O O . LEU A 1 189 ? -4.812 19.402 58.225 1.00 47.81 189 LEU A O 1
ATOM 1560 N N . SER A 1 190 ? -6.733 20.064 59.188 1.00 46.28 190 SER A N 1
ATOM 1561 C CA . SER A 1 190 ? -6.209 20.838 60.303 1.00 46.28 190 SER A CA 1
ATOM 1562 C C . SER A 1 190 ? -5.942 19.903 61.477 1.00 46.28 190 SER A C 1
ATOM 1564 O O . SER A 1 190 ? -6.898 19.314 61.975 1.00 46.28 190 SER A O 1
ATOM 1566 N N . HIS A 1 191 ? -4.712 19.835 61.981 1.00 43.94 191 HIS A N 1
ATOM 1567 C CA . HIS A 1 191 ? -4.446 19.410 63.356 1.00 43.94 191 HIS A CA 1
ATOM 1568 C C . HIS A 1 191 ? -3.358 20.295 63.971 1.00 43.94 191 HIS A C 1
ATOM 1570 O O . HIS A 1 191 ? -2.204 20.272 63.554 1.00 43.94 191 HIS A O 1
ATOM 1576 N N . SER A 1 192 ? -3.776 21.090 64.959 1.00 40.72 192 SER A N 1
ATOM 1577 C CA . SER A 1 192 ? -2.915 21.634 66.010 1.00 40.72 192 SER A CA 1
ATOM 1578 C C . SER A 1 192 ? -2.322 20.503 66.847 1.00 40.72 192 SER A C 1
ATOM 1580 O O . SER A 1 192 ? -3.019 19.521 67.114 1.00 40.72 192 SER A O 1
ATOM 1582 N N . PRO A 1 193 ? -1.132 20.720 67.413 1.00 57.69 193 PRO A N 1
ATOM 1583 C CA . PRO A 1 193 ? -0.809 20.215 68.736 1.00 57.69 193 PRO A CA 1
ATOM 1584 C C . PRO A 1 193 ? -0.748 21.358 69.754 1.00 57.69 193 PRO A C 1
ATOM 1586 O O . PRO A 1 193 ? -0.450 22.503 69.415 1.00 57.69 193 PRO A O 1
ATOM 1589 N N . LYS A 1 194 ? -1.106 20.985 70.981 1.00 49.53 194 LYS A N 1
ATOM 1590 C CA . LYS A 1 194 ? -0.977 21.747 72.224 1.00 49.53 194 LYS A CA 1
ATOM 1591 C C . LYS A 1 194 ? 0.475 22.075 72.551 1.00 49.53 194 LYS A C 1
ATOM 1593 O O . LYS A 1 194 ? 1.347 21.276 72.145 1.00 49.53 194 LYS A O 1
#

Radius of gyration: 26.5 Å; chains: 1; bounding box: 52×49×118 Å

Sequence (194 aa):
MKKTITIISLLVSSVFISTAQSDTIVVKEQKGFLFLSTYNYLYDYRGEEMRLLGFHDFFFPVSDFDSNWLTEPNIAISFKKGLRVDSIHNRLPLKNAAFLYKGKDSSDCYEYEQFYILPVIISYKVYSDNWPFVCSRNYFDIQVNDGASLHFEYQHQAIKPIGIKTLINKIPINIKNKKPIQKSKAQKLSHSPK

Secondary structure (DSSP, 8-state):
--HHHHHHHHHHHHHTS--------PEEEEEEEEEE-S--TTB-TTS-B--S-PPPEEEEE-S---GGGGT-TT-EEEEEEEEEE---TTHHHHHHHSEEEEEEETTSSS--SEEEEEEEEEEEEEEE--SPPSSSSSEEEEEETTS-EEEEEEEEEEEEEEEEEE------------PPP-------------